Protein AF-A0A7C8YS84-F1 (afdb_monomer_lite)

Organism: Opuntia streptacantha (NCBI:txid393608)

Radius of gyration: 22.46 Å; chains: 1; bounding box: 62×43×59 Å

Structure (mmCIF, N/CA/C/O backbone):
data_AF-A0A7C8YS84-F1
#
_entry.id   AF-A0A7C8YS84-F1
#
loop_
_atom_site.group_PDB
_atom_site.id
_atom_site.type_symbol
_atom_site.label_atom_id
_atom_site.label_alt_id
_atom_site.label_comp_id
_atom_site.label_asym_id
_atom_site.label_entity_id
_atom_site.label_seq_id
_atom_site.pdbx_PDB_ins_code
_atom_site.Cartn_x
_atom_site.Cartn_y
_atom_site.Cartn_z
_atom_site.occupancy
_atom_site.B_iso_or_equiv
_atom_site.auth_seq_id
_atom_site.auth_comp_id
_atom_site.auth_asym_id
_atom_site.auth_atom_id
_atom_site.pdbx_PDB_model_num
ATOM 1 N N . ALA A 1 1 ? -2.427 16.111 -8.915 1.00 45.16 1 ALA A N 1
ATOM 2 C CA . ALA A 1 1 ? -1.290 16.808 -9.568 1.00 45.16 1 ALA A CA 1
ATOM 3 C C . ALA A 1 1 ? -0.102 17.093 -8.627 1.00 45.16 1 ALA A C 1
ATOM 5 O O . ALA A 1 1 ? 0.858 17.707 -9.078 1.00 45.16 1 ALA A O 1
ATOM 6 N N . LYS A 1 2 ? -0.130 16.626 -7.365 1.00 48.16 2 LYS A N 1
ATOM 7 C CA . LYS A 1 2 ? 0.793 17.024 -6.287 1.00 48.16 2 LYS A CA 1
ATOM 8 C C . LYS A 1 2 ? 2.231 16.488 -6.434 1.00 48.16 2 LYS A C 1
ATOM 10 O O . LYS A 1 2 ? 3.161 17.180 -6.054 1.00 48.16 2 LYS A O 1
ATOM 15 N N . TYR A 1 3 ? 2.430 15.337 -7.085 1.00 57.00 3 TYR A N 1
ATOM 16 C CA . TYR A 1 3 ? 3.748 14.668 -7.129 1.00 57.00 3 TYR A CA 1
ATOM 17 C C . TYR A 1 3 ? 4.391 14.597 -8.519 1.00 57.00 3 TYR A C 1
ATOM 19 O O . TYR A 1 3 ? 5.453 14.009 -8.719 1.00 57.00 3 TYR A O 1
ATOM 27 N N . LYS A 1 4 ? 3.755 15.202 -9.524 1.00 59.78 4 LYS A N 1
ATOM 28 C CA . LYS A 1 4 ? 4.315 15.238 -10.872 1.00 59.78 4 LYS A CA 1
ATOM 29 C C . LYS A 1 4 ? 5.499 16.218 -10.891 1.00 59.78 4 LYS A C 1
ATOM 31 O O . LYS A 1 4 ? 5.303 17.396 -10.599 1.00 59.78 4 LYS A O 1
ATOM 36 N N . PRO A 1 5 ? 6.702 15.778 -11.276 1.00 62.19 5 PRO A N 1
ATOM 37 C CA . PRO A 1 5 ? 7.902 16.567 -11.225 1.00 62.19 5 PRO A CA 1
ATOM 38 C C . PRO A 1 5 ? 7.796 17.583 -12.350 1.00 62.19 5 PRO A C 1
ATOM 40 O O . PRO A 1 5 ? 7.191 17.343 -13.404 1.00 62.19 5 PRO A O 1
ATOM 43 N N . TRP A 1 6 ? 8.416 18.734 -12.142 1.00 61.41 6 TRP A N 1
ATOM 44 C CA . TRP A 1 6 ? 8.395 19.812 -13.120 1.00 61.41 6 TRP A CA 1
ATOM 45 C C . TRP A 1 6 ? 8.966 19.376 -14.484 1.00 61.41 6 TRP A C 1
ATOM 47 O O . TRP A 1 6 ? 8.633 19.977 -15.502 1.00 61.41 6 TRP A O 1
ATOM 57 N N . THR A 1 7 ? 9.769 18.311 -14.522 1.00 58.16 7 THR A N 1
ATOM 58 C CA . THR A 1 7 ? 10.393 17.734 -15.719 1.00 58.16 7 THR A CA 1
ATOM 59 C C . THR A 1 7 ? 9.433 16.912 -16.583 1.00 58.16 7 THR A C 1
ATOM 61 O O . THR A 1 7 ? 9.636 16.822 -17.795 1.00 58.16 7 THR A O 1
ATOM 64 N N . VAL A 1 8 ? 8.345 16.371 -16.021 1.00 63.88 8 VAL A N 1
ATOM 65 C CA . VAL A 1 8 ? 7.406 15.489 -16.731 1.00 63.88 8 VAL A CA 1
ATOM 66 C C . VAL A 1 8 ? 6.156 16.267 -17.148 1.00 63.88 8 VAL A C 1
ATOM 68 O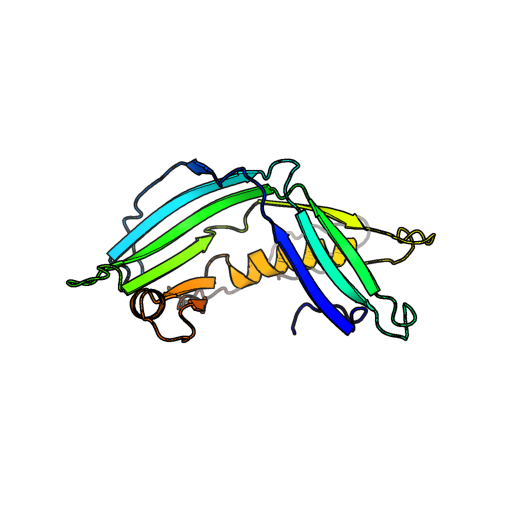 O . VAL A 1 8 ? 5.504 16.949 -16.359 1.00 63.88 8 VAL A O 1
ATOM 71 N N . LYS A 1 9 ? 5.795 16.176 -18.429 1.00 66.44 9 LYS A N 1
ATOM 72 C CA . LYS A 1 9 ? 4.584 16.761 -19.020 1.00 66.44 9 LYS A CA 1
ATOM 73 C C . LYS A 1 9 ? 3.387 15.821 -18.939 1.00 66.44 9 LYS A C 1
ATOM 75 O O . LYS A 1 9 ? 2.277 16.316 -18.772 1.00 66.44 9 LYS A O 1
ATOM 80 N N . GLN A 1 10 ? 3.573 14.510 -19.043 1.00 70.44 10 GLN A N 1
ATOM 81 C CA . GLN A 1 10 ? 2.484 13.529 -19.000 1.00 70.44 10 GLN A CA 1
ATOM 82 C C . GLN A 1 10 ? 3.034 12.150 -18.642 1.00 70.44 10 GLN A C 1
ATOM 84 O O . GLN A 1 10 ? 4.148 11.828 -19.042 1.00 70.44 10 GLN A O 1
ATOM 89 N N . THR A 1 11 ? 2.248 11.355 -17.927 1.00 66.12 11 THR A N 1
ATOM 90 C CA . THR A 1 11 ? 2.516 9.941 -17.662 1.00 66.12 11 THR A CA 1
ATOM 91 C C . THR A 1 11 ? 1.364 9.105 -18.201 1.00 66.12 11 THR A C 1
ATOM 93 O O . THR A 1 11 ? 0.209 9.520 -18.104 1.00 66.12 11 THR A O 1
ATOM 96 N N . VAL A 1 12 ? 1.668 7.958 -18.803 1.00 76.62 12 VAL A N 1
ATOM 97 C CA . VAL A 1 12 ? 0.673 6.999 -19.299 1.00 76.62 12 VAL A CA 1
ATOM 98 C C . VAL A 1 12 ? 1.110 5.600 -18.890 1.00 76.62 12 VAL A C 1
ATOM 100 O O . VAL A 1 12 ? 2.252 5.216 -19.146 1.00 76.62 12 VAL A O 1
ATOM 103 N N . VAL A 1 13 ? 0.208 4.847 -18.264 1.00 77.50 13 VAL A N 1
ATOM 104 C CA . VAL A 1 13 ? 0.392 3.413 -18.012 1.00 77.50 13 VAL A CA 1
ATOM 105 C C . VAL A 1 13 ? -0.046 2.679 -19.272 1.00 77.50 13 VAL A C 1
ATOM 107 O O . VAL A 1 13 ? -1.188 2.838 -19.693 1.00 77.50 13 VAL A O 1
ATOM 110 N N . GLN A 1 14 ? 0.854 1.933 -19.913 1.00 80.50 14 GLN A N 1
ATOM 111 C CA . GLN A 1 14 ? 0.504 1.155 -21.108 1.00 80.50 14 GLN A CA 1
ATOM 112 C C . GLN A 1 14 ? 0.160 -0.288 -20.747 1.00 80.50 14 GLN A C 1
ATOM 114 O O . GLN A 1 14 ? -0.761 -0.867 -21.313 1.00 80.50 14 GLN A O 1
ATOM 119 N N . HIS A 1 15 ? 0.925 -0.871 -19.828 1.00 83.69 15 HIS A N 1
ATOM 120 C CA . HIS A 1 15 ? 0.799 -2.268 -19.450 1.00 83.69 15 HIS A CA 1
ATOM 121 C C . HIS A 1 15 ? 1.048 -2.405 -17.957 1.00 83.69 15 HIS A C 1
ATOM 123 O O . HIS A 1 15 ? 2.004 -1.825 -17.443 1.00 83.69 15 HIS A O 1
ATOM 129 N N . LEU A 1 16 ? 0.213 -3.178 -17.276 1.00 86.50 16 LEU A N 1
ATOM 130 C CA . LEU A 1 16 ? 0.387 -3.512 -15.872 1.00 86.50 16 LEU A CA 1
ATOM 131 C C . LEU A 1 16 ? 0.090 -4.996 -15.702 1.00 86.50 16 LEU A C 1
ATOM 133 O O . LEU A 1 16 ? -1.052 -5.424 -15.837 1.00 86.50 16 LEU A O 1
ATOM 137 N N . TYR A 1 17 ? 1.129 -5.766 -15.412 1.00 88.75 17 TYR A N 1
ATOM 138 C CA . TYR A 1 17 ? 1.031 -7.178 -15.092 1.00 88.75 17 TYR A CA 1
ATOM 139 C C . TYR A 1 17 ? 1.861 -7.449 -13.842 1.00 88.75 17 TYR A C 1
ATOM 141 O O . TYR A 1 17 ? 3.069 -7.222 -13.836 1.00 88.75 17 TYR A O 1
ATOM 149 N N . LEU A 1 18 ? 1.200 -7.900 -12.776 1.00 87.62 18 LEU A N 1
ATOM 150 C CA . LEU A 1 18 ? 1.803 -8.048 -11.448 1.00 87.62 18 LEU A CA 1
ATOM 151 C C . LEU A 1 18 ? 2.532 -9.388 -11.242 1.00 87.62 18 LEU A C 1
ATOM 153 O O . LEU A 1 18 ? 3.081 -9.621 -10.170 1.00 87.62 18 LEU A O 1
ATOM 157 N N . GLY A 1 19 ? 2.580 -10.239 -12.268 1.00 87.19 19 GLY A N 1
ATOM 158 C CA . GLY A 1 19 ? 3.162 -11.576 -12.184 1.00 87.19 19 GLY A CA 1
ATOM 159 C C . GLY A 1 19 ? 2.151 -12.648 -11.773 1.00 87.19 19 GLY A C 1
ATOM 160 O O . GLY A 1 19 ? 0.975 -12.368 -11.535 1.00 87.19 19 GLY A O 1
ATOM 161 N N . ARG A 1 20 ? 2.619 -13.900 -11.722 1.00 88.88 20 ARG A N 1
ATOM 162 C CA . ARG A 1 20 ? 1.808 -15.074 -11.328 1.00 88.88 20 ARG A CA 1
ATOM 163 C C . ARG A 1 20 ? 1.797 -15.354 -9.833 1.00 88.88 20 ARG A C 1
ATOM 165 O O . ARG A 1 20 ? 0.910 -16.064 -9.367 1.00 88.88 20 ARG A O 1
ATOM 172 N N . SER A 1 21 ? 2.789 -14.859 -9.102 1.00 89.25 21 SER A N 1
ATOM 173 C CA . SER A 1 21 ? 2.872 -15.071 -7.659 1.00 89.25 21 SER A CA 1
ATOM 174 C C . SER A 1 21 ? 1.785 -14.251 -6.966 1.00 89.25 21 SER A C 1
ATOM 176 O O . SER A 1 21 ? 1.758 -13.039 -7.157 1.00 89.25 21 SER A O 1
ATOM 178 N N . PRO A 1 22 ? 0.875 -14.859 -6.190 1.00 91.12 22 PRO A N 1
ATOM 179 C CA . PRO A 1 22 ? -0.078 -14.102 -5.392 1.00 91.12 22 PRO A CA 1
ATOM 180 C C . PRO A 1 22 ? 0.603 -13.512 -4.142 1.00 91.12 22 PRO A C 1
ATOM 182 O O . PRO A 1 22 ? 1.627 -14.037 -3.697 1.00 91.12 22 PRO A O 1
ATOM 185 N N . PRO A 1 23 ? 0.032 -12.457 -3.535 1.00 92.38 23 PRO A N 1
ATOM 186 C CA . PRO A 1 23 ? 0.443 -12.012 -2.208 1.00 92.38 23 PRO A CA 1
ATOM 187 C C . PRO A 1 23 ? 0.174 -13.094 -1.149 1.00 92.38 23 PRO A C 1
ATOM 189 O O . PRO A 1 23 ? -0.861 -13.764 -1.182 1.00 92.38 23 PRO A O 1
ATOM 192 N N . LEU A 1 24 ? 1.089 -13.237 -0.189 1.00 94.75 24 LEU A N 1
ATOM 193 C CA . LEU A 1 24 ? 0.941 -14.092 0.985 1.00 94.75 24 LEU A CA 1
ATOM 194 C C . LEU A 1 24 ? 0.383 -13.273 2.153 1.00 94.75 24 LEU A C 1
ATOM 196 O O . LEU A 1 24 ? 0.911 -12.207 2.473 1.00 94.75 24 LEU A O 1
ATOM 200 N N . PHE A 1 25 ? -0.644 -13.809 2.813 1.00 94.62 25 PHE A N 1
ATOM 201 C CA . PHE A 1 25 ? -1.180 -13.251 4.051 1.00 94.62 25 PHE A CA 1
ATOM 202 C C . PHE A 1 25 ? -0.783 -14.116 5.246 1.00 94.62 25 PHE A C 1
ATOM 204 O O . PHE A 1 25 ? -0.967 -15.334 5.228 1.00 94.62 25 PHE A O 1
ATOM 211 N N . THR A 1 26 ? -0.255 -13.487 6.288 1.00 93.69 26 THR A N 1
ATOM 212 C CA . THR A 1 26 ? 0.211 -14.136 7.520 1.00 93.69 26 THR A CA 1
ATOM 213 C C . THR A 1 26 ? -0.374 -13.439 8.749 1.00 93.69 26 THR A C 1
ATOM 215 O O . THR A 1 26 ? -1.059 -12.427 8.629 1.00 93.69 26 THR A O 1
ATOM 218 N N . GLU A 1 27 ? -0.149 -14.004 9.940 1.00 92.50 27 GLU A N 1
ATOM 219 C CA . GLU A 1 27 ? -0.413 -13.338 11.233 1.00 92.50 27 GLU A CA 1
ATOM 220 C C . GLU A 1 27 ? -1.828 -12.749 11.395 1.00 92.50 27 GLU A C 1
ATOM 222 O O . GLU A 1 27 ? -2.026 -11.704 12.010 1.00 92.50 27 GLU A O 1
ATOM 227 N N . ILE A 1 28 ? -2.831 -13.440 10.847 1.00 94.56 28 ILE A N 1
ATOM 228 C CA . ILE A 1 28 ? -4.220 -12.978 10.843 1.00 94.56 28 ILE A CA 1
ATOM 229 C C . ILE A 1 28 ? -4.754 -12.886 12.273 1.00 94.56 28 ILE A C 1
ATOM 231 O O . ILE A 1 28 ? -4.877 -13.902 12.963 1.00 94.56 28 ILE A O 1
ATOM 235 N N . ARG A 1 29 ? -5.134 -11.680 12.704 1.00 93.81 29 ARG A N 1
ATOM 236 C CA . ARG A 1 29 ? -5.735 -11.441 14.022 1.00 93.81 29 ARG A CA 1
ATOM 237 C C . ARG A 1 29 ? -6.924 -10.493 13.957 1.00 93.81 29 ARG A C 1
ATOM 239 O O . ARG A 1 29 ? -6.973 -9.585 13.137 1.00 93.81 29 ARG A O 1
ATOM 246 N N . VAL A 1 30 ? -7.876 -10.694 14.863 1.00 93.31 30 VAL A N 1
ATOM 247 C CA . VAL A 1 30 ? -9.021 -9.794 15.051 1.00 93.31 30 VAL A CA 1
ATOM 248 C C . VAL A 1 30 ? -8.636 -8.709 16.052 1.00 93.31 30 VAL A C 1
ATOM 250 O O . VAL A 1 30 ? -8.213 -9.024 17.168 1.00 93.31 30 VAL A O 1
ATOM 253 N N . LEU A 1 31 ? -8.805 -7.442 15.681 1.00 89.69 31 LEU A N 1
ATOM 254 C CA . LEU A 1 31 ? -8.649 -6.316 16.597 1.00 89.69 31 LEU A CA 1
ATOM 255 C C . LEU A 1 31 ? -9.960 -6.115 17.368 1.00 89.69 31 LEU A C 1
ATOM 257 O O . LEU A 1 31 ? -11.033 -6.023 16.777 1.00 89.69 31 LEU A O 1
ATOM 261 N N . ARG A 1 32 ? -9.876 -6.098 18.705 1.00 74.81 32 ARG A N 1
ATOM 262 C CA . ARG A 1 32 ? -11.049 -5.982 19.593 1.00 74.81 32 ARG A CA 1
ATOM 263 C C . ARG A 1 32 ? -11.591 -4.558 19.693 1.00 74.81 32 ARG A C 1
ATOM 265 O O . ARG A 1 32 ? -12.754 -4.379 20.029 1.00 74.81 32 ARG A O 1
ATOM 272 N N . GLU A 1 33 ? -10.747 -3.571 19.421 1.00 66.69 33 GLU A N 1
ATOM 273 C CA . GLU A 1 33 ? -11.097 -2.158 19.479 1.00 66.69 33 GLU A CA 1
ATOM 274 C C . GLU A 1 33 ? -11.324 -1.644 18.057 1.00 66.69 33 GLU A C 1
ATOM 276 O O . GLU A 1 33 ? -10.384 -1.341 17.323 1.00 66.69 33 GLU A O 1
ATOM 281 N N . SER A 1 34 ? -12.589 -1.561 17.652 1.00 64.25 34 SER A N 1
ATOM 282 C CA . SER A 1 34 ? -12.992 -0.773 16.493 1.00 64.25 34 SER A CA 1
ATOM 283 C C . SER A 1 34 ? -13.342 0.627 16.991 1.00 64.25 34 SER A C 1
ATOM 285 O O . SER A 1 34 ? -14.401 0.846 17.571 1.00 64.25 34 SER A O 1
ATOM 287 N N . ALA A 1 35 ? -12.460 1.601 16.770 1.00 57.75 35 ALA A N 1
ATOM 288 C CA . ALA A 1 35 ? -12.754 3.008 17.072 1.00 57.75 35 ALA A CA 1
ATOM 289 C C . ALA A 1 35 ? -13.834 3.618 16.144 1.00 57.75 35 ALA A C 1
ATOM 291 O O . ALA A 1 35 ? -13.985 4.831 16.100 1.00 57.75 35 ALA A O 1
ATOM 292 N N . ASP A 1 36 ? -14.521 2.800 15.344 1.00 70.06 36 ASP A N 1
ATOM 293 C CA . ASP A 1 36 ? -15.328 3.212 14.198 1.00 70.06 36 ASP A CA 1
ATOM 294 C C . ASP A 1 36 ? -16.555 2.292 14.028 1.00 70.06 36 ASP A C 1
ATOM 296 O O . ASP A 1 36 ? -16.685 1.295 14.740 1.00 70.06 36 ASP A O 1
ATOM 300 N N . ASP A 1 37 ? -17.437 2.587 13.069 1.00 85.44 37 ASP A N 1
ATOM 301 C CA . ASP A 1 37 ? -18.681 1.842 12.796 1.00 85.44 37 ASP A CA 1
ATOM 302 C C . ASP A 1 37 ? -18.485 0.497 12.057 1.00 85.44 37 ASP A C 1
ATOM 304 O O . ASP A 1 37 ? -19.440 -0.080 11.526 1.00 85.44 37 ASP A O 1
ATOM 308 N N . ASP A 1 38 ? -17.250 -0.007 12.007 1.00 89.19 38 ASP A N 1
ATOM 309 C CA . ASP A 1 38 ? -16.924 -1.323 11.460 1.00 89.19 38 ASP A CA 1
ATOM 310 C C . ASP A 1 38 ? -17.276 -2.425 12.470 1.00 89.19 38 ASP A C 1
ATOM 312 O O . ASP A 1 38 ? -16.963 -2.344 13.654 1.00 89.19 38 ASP A O 1
ATOM 316 N N . HIS A 1 39 ? -17.920 -3.491 11.996 1.00 91.44 39 HIS A N 1
ATOM 317 C CA . HIS A 1 39 ? -18.338 -4.610 12.845 1.00 91.44 39 HIS A CA 1
ATOM 318 C C . HIS A 1 39 ? -17.207 -5.618 13.095 1.00 91.44 39 HIS A C 1
ATOM 320 O O . HIS A 1 39 ? -17.242 -6.361 14.074 1.00 91.44 39 HIS A O 1
ATOM 326 N N . LEU A 1 40 ? -16.240 -5.693 12.178 1.00 91.38 40 LEU A N 1
ATOM 327 C CA . LEU A 1 40 ? -15.075 -6.566 12.267 1.00 91.38 40 LEU A CA 1
ATOM 328 C C . LEU A 1 40 ? -13.852 -5.812 11.756 1.00 91.38 40 LEU A C 1
ATOM 330 O O . LEU A 1 40 ? -13.884 -5.260 10.659 1.00 91.38 40 LEU A O 1
ATOM 334 N N . VAL A 1 41 ? -12.768 -5.844 12.525 1.00 93.06 41 VAL A N 1
ATOM 335 C CA . VAL A 1 41 ? -11.469 -5.313 12.111 1.00 93.06 41 VAL A CA 1
ATOM 336 C C . VAL A 1 41 ? -10.437 -6.428 12.205 1.00 93.06 41 VAL A C 1
ATOM 338 O O . VAL A 1 41 ? -10.277 -7.058 13.252 1.00 93.06 41 VAL A O 1
ATOM 341 N N . LEU A 1 42 ? -9.751 -6.689 11.098 1.00 93.81 42 LEU A N 1
ATOM 342 C CA . LEU A 1 42 ? -8.685 -7.676 10.987 1.00 93.81 42 LEU A CA 1
ATOM 343 C C . LEU A 1 42 ? -7.356 -6.967 10.771 1.00 93.81 42 LEU A C 1
ATOM 345 O O . LEU A 1 42 ? -7.287 -6.014 10.005 1.00 93.81 42 LEU A O 1
ATOM 349 N N . GLU A 1 43 ? -6.300 -7.464 11.394 1.00 94.69 43 GLU A N 1
ATOM 350 C CA . GLU A 1 43 ? -4.927 -7.134 11.034 1.00 94.69 43 GLU A CA 1
ATOM 351 C C . GLU A 1 43 ? -4.267 -8.376 10.430 1.00 94.69 43 GLU A C 1
ATOM 353 O O . GLU A 1 43 ? -4.445 -9.490 10.928 1.00 94.69 43 GLU A O 1
ATOM 358 N N . LEU A 1 44 ? -3.552 -8.179 9.327 1.00 95.69 44 LEU A N 1
ATOM 359 C CA . LEU A 1 44 ? -2.941 -9.209 8.497 1.00 95.69 44 LEU A CA 1
ATOM 360 C C . LEU A 1 44 ? -1.503 -8.785 8.184 1.00 95.69 44 LEU A C 1
ATOM 362 O O . LEU A 1 44 ? -1.271 -7.641 7.797 1.00 95.69 44 LEU A O 1
ATOM 366 N N . GLY A 1 45 ? -0.542 -9.696 8.266 1.00 95.44 45 GLY A N 1
ATOM 367 C CA . GLY A 1 45 ? 0.743 -9.521 7.594 1.00 95.44 45 GLY A CA 1
ATOM 368 C C . GLY A 1 45 ? 0.562 -9.711 6.089 1.00 95.44 45 GLY A C 1
ATOM 369 O O . GLY A 1 45 ? -0.067 -10.678 5.667 1.00 95.44 45 GLY A O 1
ATOM 370 N N . LEU A 1 46 ? 1.086 -8.798 5.276 1.00 94.88 46 LEU A N 1
ATOM 371 C CA . LEU A 1 46 ? 1.156 -8.905 3.821 1.00 94.88 46 LEU A CA 1
ATOM 372 C C . LEU A 1 46 ? 2.620 -9.051 3.419 1.00 94.88 46 LEU A C 1
ATOM 374 O O . LEU A 1 46 ? 3.432 -8.185 3.734 1.00 94.88 46 LEU A O 1
ATOM 378 N N . ASN A 1 47 ? 2.933 -10.102 2.668 1.00 94.25 47 ASN A N 1
ATOM 379 C CA . ASN A 1 47 ? 4.194 -10.228 1.951 1.00 94.25 47 ASN A CA 1
ATOM 380 C C . ASN A 1 47 ? 3.896 -10.539 0.485 1.00 94.25 47 ASN A C 1
ATOM 382 O O . ASN A 1 47 ? 3.320 -11.575 0.153 1.00 94.25 47 ASN A O 1
ATOM 386 N N . PHE A 1 48 ? 4.279 -9.627 -0.397 1.00 92.56 48 PHE A N 1
ATOM 387 C CA . PHE A 1 48 ? 4.110 -9.776 -1.825 1.00 92.56 48 PHE A CA 1
ATOM 388 C C . PHE A 1 48 ? 5.437 -9.593 -2.547 1.00 92.56 48 PHE A C 1
ATOM 390 O O . PHE A 1 48 ? 5.843 -8.475 -2.860 1.00 92.56 48 PHE A O 1
ATOM 397 N N . LEU A 1 49 ? 6.079 -10.716 -2.856 1.00 90.44 49 LEU A N 1
ATOM 398 C CA . LEU A 1 49 ? 7.261 -10.776 -3.703 1.00 90.44 49 LEU A CA 1
ATOM 399 C C . LEU A 1 49 ? 6.863 -11.244 -5.107 1.00 90.44 49 LEU A C 1
ATOM 401 O O . LEU A 1 49 ? 6.482 -12.400 -5.312 1.00 90.44 49 LEU A O 1
ATOM 405 N N . THR A 1 50 ? 6.938 -10.346 -6.088 1.00 87.44 50 THR A N 1
ATOM 406 C CA . THR A 1 50 ? 6.604 -10.700 -7.470 1.00 87.44 50 THR A CA 1
ATOM 407 C C . THR A 1 50 ? 7.699 -11.558 -8.092 1.00 87.44 50 THR A C 1
ATOM 409 O O . THR A 1 50 ? 8.881 -11.254 -7.931 1.00 87.44 50 THR A O 1
ATOM 412 N N . ALA A 1 51 ? 7.311 -12.586 -8.848 1.00 80.81 51 ALA A N 1
ATOM 413 C CA . ALA A 1 51 ? 8.248 -13.364 -9.652 1.00 80.81 51 ALA A CA 1
ATOM 414 C C . ALA A 1 51 ? 8.801 -12.550 -10.838 1.00 80.81 51 ALA A C 1
ATOM 416 O O . ALA A 1 51 ? 8.305 -11.470 -11.173 1.00 80.81 51 ALA A O 1
ATOM 417 N N . ASP A 1 52 ? 9.807 -13.109 -11.513 1.00 83.75 52 ASP A N 1
ATOM 418 C CA . ASP A 1 52 ? 10.504 -12.486 -12.650 1.00 83.75 52 ASP A CA 1
ATOM 419 C C . ASP A 1 52 ? 9.596 -12.155 -13.849 1.00 83.75 52 ASP A C 1
ATOM 421 O O . ASP A 1 52 ? 10.015 -11.462 -14.776 1.00 83.75 52 ASP A O 1
ATOM 425 N N . ASP A 1 53 ? 8.356 -12.650 -13.857 1.00 84.50 53 ASP A N 1
ATOM 426 C CA . ASP A 1 53 ? 7.383 -12.402 -14.915 1.00 84.50 53 ASP A CA 1
ATOM 427 C C . ASP A 1 53 ? 6.603 -11.089 -14.749 1.00 84.50 53 ASP A C 1
ATOM 429 O O . ASP A 1 53 ? 5.924 -10.671 -15.687 1.00 84.50 53 ASP A O 1
ATOM 433 N N . MET A 1 54 ? 6.705 -10.417 -13.600 1.00 86.62 54 MET A N 1
ATOM 434 C CA . MET A 1 54 ? 6.099 -9.103 -13.380 1.00 86.62 54 MET A CA 1
ATOM 435 C C . MET A 1 54 ? 6.610 -8.084 -14.400 1.00 86.62 54 MET A C 1
ATOM 437 O O . MET A 1 54 ? 7.811 -7.939 -14.631 1.00 86.62 54 MET A O 1
ATOM 441 N N . SER A 1 55 ? 5.679 -7.357 -15.017 1.00 87.25 55 SER A N 1
ATOM 442 C CA . SER A 1 55 ? 5.988 -6.402 -16.070 1.00 87.25 55 SER A CA 1
ATOM 443 C C . SER A 1 55 ? 4.998 -5.249 -16.078 1.00 87.25 55 SER A C 1
ATOM 445 O O . SER A 1 55 ? 3.844 -5.391 -16.498 1.00 87.25 55 SER A O 1
ATOM 447 N N . ALA A 1 56 ? 5.463 -4.066 -15.687 1.00 85.88 56 ALA A N 1
ATOM 448 C CA . ALA A 1 56 ? 4.668 -2.852 -15.791 1.00 85.88 56 ALA A CA 1
ATOM 449 C C . ALA A 1 56 ? 5.391 -1.797 -16.638 1.00 85.88 56 ALA A C 1
ATOM 451 O O . ALA A 1 56 ? 6.535 -1.441 -16.373 1.00 85.88 56 ALA A O 1
ATOM 452 N N . ILE A 1 57 ? 4.740 -1.320 -17.700 1.00 83.12 57 ILE A N 1
ATOM 453 C CA . ILE A 1 57 ? 5.323 -0.409 -18.689 1.00 83.12 57 ILE A CA 1
ATOM 454 C C . ILE A 1 57 ? 4.640 0.950 -18.599 1.00 83.12 57 ILE A C 1
ATOM 456 O O . ILE A 1 57 ? 3.428 1.078 -18.802 1.00 83.12 57 ILE A O 1
ATOM 460 N N . PHE A 1 58 ? 5.454 1.978 -18.379 1.00 79.44 58 PHE A N 1
ATOM 461 C CA . PHE A 1 58 ? 5.018 3.359 -18.237 1.00 79.44 58 PHE A CA 1
ATOM 462 C C . PHE A 1 58 ? 5.744 4.247 -19.235 1.00 79.44 58 PHE A C 1
ATOM 464 O O . PHE A 1 58 ? 6.937 4.090 -19.491 1.00 79.44 58 PHE A O 1
ATOM 471 N N . TYR A 1 59 ? 5.023 5.227 -19.762 1.00 76.31 59 TYR A N 1
ATOM 472 C CA . TYR A 1 59 ? 5.576 6.267 -20.612 1.00 76.31 59 TYR A CA 1
ATOM 473 C C . TYR A 1 59 ? 5.538 7.595 -19.878 1.00 76.31 59 TYR A C 1
ATOM 475 O O . TYR A 1 59 ? 4.468 8.054 -19.481 1.00 76.31 59 TYR A O 1
ATOM 483 N N . ALA A 1 60 ? 6.693 8.240 -19.751 1.00 72.69 60 ALA A N 1
ATOM 484 C CA . ALA A 1 60 ? 6.802 9.601 -19.252 1.00 72.69 60 ALA A CA 1
ATOM 485 C C . ALA A 1 60 ? 7.218 10.535 -20.393 1.00 72.69 60 ALA A C 1
ATOM 487 O O . ALA A 1 60 ? 8.300 10.415 -20.963 1.00 72.69 60 ALA A O 1
ATOM 488 N N . LYS A 1 61 ? 6.353 11.492 -20.730 1.00 71.88 61 LYS A N 1
ATOM 489 C CA . LYS A 1 61 ? 6.669 12.564 -21.676 1.00 71.88 61 LYS A CA 1
ATOM 490 C C . LYS A 1 61 ? 7.413 13.670 -20.953 1.00 71.88 61 LYS A C 1
ATOM 492 O O . LYS A 1 61 ? 6.838 14.279 -20.050 1.00 71.88 61 LYS A O 1
ATOM 497 N N . LEU A 1 62 ? 8.627 13.998 -21.375 1.00 69.25 62 LEU A N 1
ATOM 498 C CA . LEU A 1 62 ? 9.400 15.084 -20.771 1.00 69.25 62 LEU A CA 1
ATOM 499 C C . LEU A 1 62 ? 8.981 16.460 -21.302 1.00 69.25 62 LEU A C 1
ATOM 501 O O . LEU A 1 62 ? 8.449 16.606 -22.409 1.00 69.25 62 LEU A O 1
ATOM 505 N N . ARG A 1 63 ? 9.185 17.507 -20.497 1.00 66.19 63 ARG A N 1
ATOM 506 C CA . ARG A 1 63 ? 8.973 18.892 -20.938 1.00 66.19 63 ARG A CA 1
ATOM 507 C C . ARG A 1 63 ? 10.037 19.289 -21.965 1.00 66.19 63 ARG A C 1
ATOM 509 O O . ARG A 1 63 ? 11.215 18.965 -21.831 1.00 66.19 63 ARG A O 1
ATOM 516 N N . ARG A 1 64 ? 9.621 20.075 -22.966 1.00 64.12 64 ARG A N 1
ATOM 517 C CA . ARG A 1 64 ? 10.479 20.533 -24.079 1.00 64.12 64 ARG A CA 1
ATOM 518 C C . ARG A 1 64 ? 11.747 21.267 -23.630 1.00 64.12 64 ARG A C 1
ATOM 520 O O . ARG A 1 64 ? 12.743 21.178 -24.328 1.00 64.12 64 ARG A O 1
ATOM 527 N N . ARG A 1 65 ? 11.717 21.953 -22.479 1.00 63.62 65 ARG A N 1
ATOM 528 C CA . ARG A 1 65 ? 12.843 22.750 -21.962 1.00 63.62 65 ARG A CA 1
ATOM 529 C C . ARG A 1 65 ? 14.015 21.914 -21.424 1.00 63.62 65 ARG A C 1
ATOM 531 O O . ARG A 1 65 ? 15.081 22.480 -21.248 1.00 63.62 65 ARG A O 1
ATOM 538 N N . LEU A 1 66 ? 13.811 20.623 -21.137 1.00 58.66 66 LEU A N 1
ATOM 539 C CA . LEU A 1 66 ? 14.829 19.763 -20.511 1.00 58.66 66 LEU A CA 1
ATOM 540 C C . LEU A 1 66 ? 15.124 18.472 -21.293 1.00 58.66 66 LEU A C 1
ATOM 542 O O . LEU A 1 66 ? 16.183 17.894 -21.121 1.00 58.66 66 LEU A O 1
ATOM 546 N N . GLY A 1 67 ? 14.209 18.011 -22.152 1.00 57.31 67 GLY A N 1
ATOM 547 C CA . GLY A 1 67 ? 14.386 16.737 -22.860 1.00 57.31 67 GLY A CA 1
ATOM 548 C C . GLY A 1 67 ? 13.716 16.691 -24.224 1.00 57.31 67 GLY A C 1
ATOM 549 O O . GLY A 1 67 ? 13.161 15.661 -24.577 1.00 57.31 67 GLY A O 1
ATOM 550 N N . PHE A 1 68 ? 13.646 17.818 -24.944 1.00 60.78 68 PHE A N 1
ATOM 551 C CA . PHE A 1 68 ? 13.128 17.923 -26.324 1.00 60.78 68 PHE A CA 1
ATOM 552 C C . PHE A 1 68 ? 11.709 17.362 -26.583 1.00 60.78 68 PHE A C 1
ATOM 554 O O . PHE A 1 68 ? 11.253 17.305 -27.721 1.00 60.78 68 PHE A O 1
ATOM 561 N N . GLY A 1 69 ? 10.949 17.008 -25.541 1.00 61.72 69 GLY A N 1
ATOM 562 C CA . GLY A 1 69 ? 9.663 16.318 -25.687 1.00 61.72 69 GLY A CA 1
ATOM 563 C C . GLY A 1 69 ? 9.772 14.802 -25.888 1.00 61.72 69 GLY A C 1
ATOM 564 O O . GLY A 1 69 ? 8.777 14.199 -26.297 1.00 61.72 69 GLY A O 1
ATOM 565 N N . ILE A 1 70 ? 10.937 14.210 -25.598 1.00 69.38 70 ILE A N 1
ATOM 566 C CA . ILE A 1 70 ? 11.207 12.771 -25.656 1.00 69.38 70 ILE A CA 1
ATOM 567 C C . ILE A 1 70 ? 10.226 12.012 -24.752 1.00 69.38 70 ILE A C 1
ATOM 569 O O . ILE A 1 70 ? 9.848 12.465 -23.664 1.00 69.38 70 ILE A O 1
ATOM 573 N N . MET A 1 71 ? 9.802 10.851 -25.246 1.00 67.19 71 MET A N 1
ATOM 574 C CA . MET A 1 71 ? 9.005 9.873 -24.516 1.00 67.19 71 MET A CA 1
ATOM 575 C C . MET A 1 71 ? 9.953 8.845 -23.897 1.00 67.19 71 MET A C 1
ATOM 577 O O . MET A 1 71 ? 10.556 8.058 -24.622 1.00 67.19 71 MET A O 1
ATOM 581 N N . ALA A 1 72 ? 10.080 8.844 -22.573 1.00 72.94 72 ALA A N 1
ATOM 582 C CA . ALA A 1 72 ? 10.837 7.829 -21.852 1.00 72.94 72 ALA A CA 1
ATOM 583 C C . ALA A 1 72 ? 9.933 6.623 -21.572 1.00 72.94 72 ALA A C 1
ATOM 585 O O . ALA A 1 72 ? 8.895 6.771 -20.920 1.00 72.94 72 ALA A O 1
ATOM 586 N N . LYS A 1 73 ? 10.318 5.445 -22.074 1.00 75.38 73 LYS A N 1
ATOM 587 C CA . LYS A 1 73 ? 9.657 4.169 -21.778 1.00 75.38 73 LYS A CA 1
ATOM 588 C C . LYS A 1 73 ? 10.375 3.498 -20.608 1.00 75.38 73 LYS A C 1
ATOM 590 O O . LYS A 1 73 ? 11.563 3.199 -20.690 1.00 75.38 73 LYS A O 1
ATOM 595 N N . MET A 1 74 ? 9.641 3.258 -19.533 1.00 75.56 74 MET A N 1
ATOM 596 C CA . MET A 1 74 ? 10.138 2.637 -18.309 1.00 75.56 74 MET A CA 1
ATOM 597 C C . MET A 1 74 ? 9.447 1.298 -18.103 1.00 75.56 74 MET A C 1
ATOM 599 O O . MET A 1 74 ? 8.247 1.172 -18.351 1.00 75.56 74 MET A O 1
ATOM 603 N N . HIS A 1 75 ? 10.207 0.319 -17.635 1.00 81.88 75 HIS A N 1
ATOM 604 C CA . HIS A 1 75 ? 9.746 -1.017 -17.298 1.00 81.88 75 HIS A CA 1
ATOM 605 C C . HIS A 1 75 ? 10.039 -1.293 -15.837 1.00 81.88 75 HIS A C 1
ATOM 607 O O . HIS A 1 75 ? 11.190 -1.309 -15.419 1.00 81.88 75 HIS A O 1
ATOM 613 N N . LEU A 1 76 ? 8.990 -1.463 -15.049 1.00 82.31 76 LEU A N 1
ATOM 614 C CA . LEU A 1 76 ? 9.105 -1.879 -13.665 1.00 82.31 76 LEU A CA 1
ATOM 615 C C . LEU A 1 76 ? 9.026 -3.398 -13.597 1.00 82.31 76 LEU A C 1
ATOM 617 O O . LEU A 1 76 ? 8.184 -4.017 -14.251 1.00 82.31 76 LEU A O 1
ATOM 621 N N . THR A 1 77 ? 9.924 -3.954 -12.795 1.00 86.62 77 THR A N 1
ATOM 622 C CA . THR A 1 77 ? 10.097 -5.385 -12.534 1.00 86.62 77 THR A CA 1
ATOM 623 C C . THR A 1 77 ? 10.438 -5.586 -11.061 1.00 86.62 77 THR A C 1
ATOM 625 O O . THR A 1 77 ? 10.865 -4.635 -10.404 1.00 86.62 77 THR A O 1
ATOM 628 N N . GLY A 1 78 ? 10.280 -6.807 -10.546 1.00 85.12 78 GLY A N 1
ATOM 629 C CA . GLY A 1 78 ? 10.748 -7.173 -9.204 1.00 85.12 78 GLY A CA 1
ATOM 630 C C . GLY A 1 78 ? 10.162 -6.289 -8.103 1.00 85.12 78 GLY A C 1
ATOM 631 O O . GLY A 1 78 ? 10.911 -5.647 -7.371 1.00 85.12 78 GLY A O 1
ATOM 632 N N . MET A 1 79 ? 8.831 -6.199 -8.042 1.00 87.44 79 MET A N 1
ATOM 633 C CA . MET A 1 79 ? 8.144 -5.513 -6.954 1.00 87.44 79 MET A CA 1
ATOM 634 C C . MET A 1 79 ? 8.132 -6.397 -5.707 1.00 87.44 79 MET A C 1
ATOM 636 O O . MET A 1 79 ? 7.808 -7.583 -5.766 1.00 87.44 79 MET A O 1
ATOM 640 N N . HIS A 1 80 ? 8.463 -5.790 -4.578 1.00 89.62 80 HIS A N 1
ATOM 641 C CA . HIS A 1 80 ? 8.376 -6.391 -3.264 1.00 89.62 80 HIS A CA 1
ATOM 642 C C . HIS A 1 80 ? 7.620 -5.435 -2.346 1.00 89.62 80 HIS A C 1
ATOM 644 O O . HIS A 1 80 ? 7.993 -4.267 -2.231 1.00 89.62 80 HIS A O 1
ATOM 650 N N . VAL A 1 81 ? 6.544 -5.924 -1.737 1.00 89.75 81 VAL A N 1
ATOM 651 C CA . VAL A 1 81 ? 5.748 -5.184 -0.757 1.00 89.75 81 VAL A CA 1
ATOM 652 C C . VAL A 1 81 ? 5.623 -6.023 0.500 1.00 89.75 81 VAL A C 1
ATOM 654 O O . VAL A 1 81 ? 5.111 -7.138 0.438 1.00 89.75 81 VAL A O 1
ATOM 657 N N . GLU A 1 82 ? 6.040 -5.485 1.635 1.00 92.44 82 GLU A N 1
ATOM 658 C CA . GLU A 1 82 ? 5.898 -6.136 2.933 1.00 92.44 82 GLU A CA 1
ATOM 659 C C . GLU A 1 82 ? 5.343 -5.142 3.952 1.00 92.44 82 GLU A C 1
ATOM 661 O O . GLU A 1 82 ? 5.801 -4.006 4.043 1.00 92.44 82 GLU A O 1
ATOM 666 N N . GLY A 1 83 ? 4.332 -5.537 4.717 1.00 92.06 83 GLY 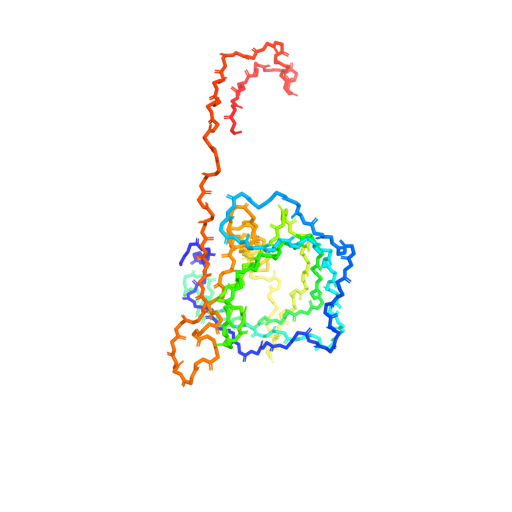A N 1
ATOM 667 C CA . GLY A 1 83 ? 3.767 -4.664 5.740 1.00 92.06 83 GLY A CA 1
ATOM 668 C C . GLY A 1 83 ? 2.524 -5.232 6.401 1.00 92.06 83 GLY A C 1
ATOM 669 O O . GLY A 1 83 ? 1.980 -6.249 5.979 1.00 92.06 83 GLY A O 1
ATOM 670 N N . LYS A 1 84 ? 2.052 -4.557 7.448 1.00 93.69 84 LYS A N 1
ATOM 671 C CA . LYS A 1 84 ? 0.818 -4.926 8.151 1.00 93.69 84 LYS A CA 1
ATOM 672 C C . LYS A 1 84 ? -0.370 -4.208 7.536 1.00 93.69 84 LYS A C 1
ATOM 674 O O . LYS A 1 84 ? -0.373 -2.983 7.461 1.00 93.69 84 LYS A O 1
ATOM 679 N N . VAL A 1 85 ? -1.383 -4.962 7.139 1.00 93.00 85 VAL A N 1
ATOM 680 C CA . VAL A 1 85 ? -2.630 -4.472 6.552 1.00 93.00 85 VAL A CA 1
ATOM 681 C C . VAL A 1 85 ? -3.751 -4.598 7.572 1.00 93.00 85 VAL A C 1
ATOM 683 O O . VAL A 1 85 ? -3.932 -5.647 8.184 1.00 93.00 85 VAL A O 1
ATOM 686 N N . VAL A 1 86 ? -4.533 -3.539 7.724 1.00 92.31 86 VAL A N 1
ATOM 687 C CA . VAL A 1 86 ? -5.759 -3.507 8.514 1.00 92.31 86 VAL A CA 1
ATOM 688 C C . VAL A 1 86 ? -6.953 -3.509 7.567 1.00 92.31 86 VAL A C 1
ATOM 690 O O . VAL A 1 86 ? -7.021 -2.710 6.632 1.00 92.31 86 VAL A O 1
ATOM 693 N N . VAL A 1 87 ? -7.894 -4.416 7.817 1.00 93.06 87 VAL A N 1
ATOM 694 C CA . VAL A 1 87 ? -9.122 -4.591 7.044 1.00 93.06 87 VAL A CA 1
ATOM 695 C C . VAL A 1 87 ? -10.331 -4.401 7.953 1.00 93.06 87 VAL A C 1
ATOM 697 O O . VAL A 1 87 ? -10.588 -5.226 8.828 1.00 93.06 87 VAL A O 1
ATOM 700 N N . GLY A 1 88 ? -11.082 -3.323 7.739 1.00 92.88 88 GLY A N 1
ATOM 701 C CA . GLY A 1 88 ? -12.365 -3.058 8.392 1.00 92.88 88 GLY A CA 1
ATOM 702 C C . GLY A 1 88 ? -13.534 -3.539 7.534 1.00 92.88 88 GLY A C 1
ATOM 703 O O . GLY A 1 88 ? -13.550 -3.323 6.322 1.00 92.88 88 GLY A O 1
ATOM 704 N N . VAL A 1 89 ? -14.516 -4.193 8.149 1.00 93.38 89 VAL A N 1
ATOM 705 C CA . VAL A 1 89 ? -15.695 -4.743 7.473 1.00 93.38 89 VAL A CA 1
ATOM 706 C C . VAL A 1 89 ? -16.961 -4.264 8.172 1.00 93.38 89 VAL A C 1
ATOM 708 O O . VAL A 1 89 ? -17.145 -4.470 9.375 1.00 93.38 89 VAL A O 1
ATOM 711 N N . LYS A 1 90 ? -17.886 -3.701 7.391 1.00 93.50 90 LYS A N 1
ATOM 712 C CA . LYS A 1 90 ? -19.251 -3.394 7.827 1.00 93.50 90 LYS A CA 1
ATOM 713 C C . LYS A 1 90 ? -20.234 -4.362 7.180 1.00 93.50 90 LYS A C 1
ATOM 715 O O . LYS A 1 90 ? -20.320 -4.436 5.956 1.00 93.50 90 LYS A O 1
ATOM 720 N N . PHE A 1 91 ? -20.979 -5.101 7.997 1.00 93.38 91 PHE A N 1
ATOM 721 C CA . PHE A 1 91 ? -21.936 -6.112 7.529 1.00 93.38 91 PHE A CA 1
ATOM 722 C C . PHE A 1 91 ? -23.336 -5.549 7.261 1.00 93.38 91 PHE A C 1
ATOM 724 O O . PHE A 1 91 ? -23.781 -4.607 7.918 1.00 93.38 91 PHE A O 1
ATOM 731 N N . LEU A 1 92 ? -24.051 -6.207 6.349 1.00 94.00 92 LEU A N 1
ATOM 732 C CA . LEU A 1 92 ? -25.473 -6.029 6.056 1.00 94.00 92 LEU A CA 1
ATOM 733 C C . LEU A 1 92 ? -26.255 -7.294 6.417 1.00 94.00 92 LEU A C 1
ATOM 735 O O . LEU A 1 92 ? -25.707 -8.392 6.478 1.00 94.00 92 LEU A O 1
ATOM 739 N N . ARG A 1 93 ? -27.569 -7.148 6.614 1.00 93.31 93 ARG A N 1
ATOM 740 C CA . ARG A 1 93 ? -28.473 -8.282 6.885 1.00 93.31 93 ARG A CA 1
ATOM 741 C C . ARG A 1 93 ? -28.900 -9.040 5.625 1.00 93.31 93 ARG A C 1
ATOM 743 O O . ARG A 1 93 ? -29.418 -10.146 5.731 1.00 93.31 93 ARG A O 1
ATOM 750 N N . SER A 1 94 ? -28.708 -8.448 4.452 1.00 92.94 94 SER A N 1
ATOM 751 C CA . SER A 1 94 ? -29.068 -9.003 3.148 1.00 92.94 94 SER A CA 1
ATOM 752 C C . SER A 1 94 ? -27.855 -9.019 2.226 1.00 92.94 94 SER A C 1
ATOM 754 O O . SER A 1 94 ? -26.877 -8.315 2.478 1.00 92.94 94 SER A O 1
ATOM 756 N N . TRP A 1 95 ? -27.932 -9.801 1.148 1.00 90.56 95 TRP A N 1
ATOM 757 C CA . TRP A 1 95 ? -26.926 -9.811 0.083 1.00 90.56 95 TRP A CA 1
ATOM 758 C C . TRP A 1 95 ? -26.604 -8.370 -0.376 1.00 90.56 95 TRP A C 1
ATOM 760 O O . TRP A 1 95 ? -27.552 -7.598 -0.545 1.00 90.56 95 TRP A O 1
ATOM 770 N N . PRO A 1 96 ? -25.319 -7.982 -0.542 1.00 91.75 96 PRO A N 1
ATOM 771 C CA . PRO A 1 96 ? -24.100 -8.811 -0.559 1.00 91.75 96 PRO A CA 1
ATOM 772 C C . PRO A 1 96 ? -23.483 -9.139 0.819 1.00 91.75 96 PRO A C 1
ATOM 774 O O . PRO A 1 96 ? -22.353 -9.613 0.883 1.00 91.75 96 PRO A O 1
ATOM 777 N N . PHE A 1 97 ? -24.203 -8.917 1.926 1.00 93.19 97 PHE A N 1
ATOM 778 C CA . PHE A 1 97 ? -23.806 -9.172 3.327 1.00 93.19 97 PHE A CA 1
ATOM 779 C C . PHE A 1 97 ? -22.659 -8.312 3.865 1.00 93.19 97 PHE A C 1
ATOM 781 O O . PHE A 1 97 ? -22.495 -8.207 5.079 1.00 93.19 97 PHE A O 1
ATOM 788 N N . ILE A 1 98 ? -21.910 -7.646 2.994 1.00 93.62 98 ILE A N 1
ATOM 789 C CA . ILE A 1 98 ? -20.905 -6.640 3.330 1.00 93.62 98 ILE A CA 1
ATOM 790 C C . ILE A 1 98 ? -21.357 -5.338 2.676 1.00 93.62 98 ILE A C 1
ATOM 792 O O . ILE A 1 98 ? -21.581 -5.320 1.474 1.00 93.62 98 ILE A O 1
ATOM 796 N N . SER A 1 99 ? -21.505 -4.263 3.449 1.00 92.12 99 SER A N 1
ATOM 797 C CA . SER A 1 99 ? -21.792 -2.922 2.918 1.00 92.12 99 SER A CA 1
ATOM 798 C C . SER A 1 99 ? -20.504 -2.225 2.507 1.00 92.12 99 SER A C 1
ATOM 800 O O . SER A 1 99 ? -20.445 -1.553 1.480 1.00 92.12 99 SER A O 1
ATOM 802 N N . ARG A 1 100 ? -19.455 -2.378 3.320 1.00 92.50 100 ARG A N 1
ATOM 803 C CA . ARG A 1 100 ? -18.226 -1.607 3.181 1.00 92.50 100 ARG A CA 1
ATOM 804 C C . ARG A 1 100 ? -17.018 -2.427 3.593 1.00 92.50 100 ARG A C 1
ATOM 806 O O . ARG A 1 100 ? -17.043 -3.091 4.631 1.00 92.50 100 ARG A O 1
ATOM 813 N N . LEU A 1 101 ? -15.965 -2.311 2.795 1.00 93.06 101 LEU A N 1
ATOM 814 C CA . LEU A 1 101 ? -14.630 -2.802 3.107 1.00 93.06 101 LEU A CA 1
ATOM 815 C C . LEU A 1 101 ? -13.681 -1.606 3.196 1.00 93.06 101 LEU A C 1
ATOM 817 O O . LEU A 1 101 ? -13.665 -0.759 2.307 1.00 93.06 101 LEU A O 1
ATOM 821 N N . ARG A 1 102 ? -12.892 -1.531 4.262 1.00 91.06 102 ARG A N 1
ATOM 822 C CA . ARG A 1 102 ? -11.835 -0.535 4.439 1.00 91.06 102 ARG A CA 1
ATOM 823 C C . ARG A 1 102 ? -10.498 -1.240 4.499 1.00 91.06 102 ARG A C 1
ATOM 825 O O . ARG A 1 102 ? -10.374 -2.211 5.233 1.00 91.06 102 ARG A O 1
ATOM 832 N N . VAL A 1 103 ? -9.517 -0.760 3.747 1.00 90.88 103 VAL A N 1
ATOM 833 C CA . VAL A 1 103 ? -8.176 -1.348 3.703 1.00 90.88 103 VAL A CA 1
ATOM 834 C C . VAL A 1 103 ? -7.135 -0.245 3.836 1.00 90.88 103 VAL A C 1
ATOM 836 O O . VAL A 1 103 ? -7.173 0.740 3.099 1.00 90.88 103 VAL A O 1
ATOM 839 N N . CYS A 1 104 ? -6.193 -0.419 4.756 1.00 90.31 104 CYS A N 1
ATOM 840 C CA . CYS A 1 104 ? -5.005 0.422 4.885 1.00 90.31 104 CYS A CA 1
ATOM 841 C C . CYS A 1 104 ? -3.834 -0.380 5.448 1.00 90.31 104 CYS A C 1
ATOM 843 O O . CYS A 1 104 ? -4.015 -1.458 6.005 1.00 90.31 104 CYS A O 1
ATOM 845 N N . PHE A 1 105 ? -2.629 0.150 5.324 1.00 90.62 105 PHE A N 1
ATOM 846 C CA . PHE A 1 105 ? -1.471 -0.299 6.071 1.00 90.62 105 PHE A CA 1
ATOM 847 C C . PHE A 1 105 ? -1.458 0.354 7.457 1.00 90.62 105 PHE A C 1
ATOM 849 O O . PHE A 1 105 ? -1.741 1.546 7.598 1.00 90.62 105 PHE A O 1
ATOM 856 N N . ALA A 1 106 ? -1.129 -0.430 8.485 1.00 88.75 106 ALA A N 1
ATOM 857 C CA . ALA A 1 106 ? -0.971 0.066 9.853 1.00 88.75 106 ALA A CA 1
ATOM 858 C C . ALA A 1 106 ? 0.224 1.028 9.974 1.00 88.75 106 ALA A C 1
ATOM 860 O O . ALA A 1 106 ? 0.157 2.017 10.693 1.00 88.75 106 ALA A O 1
ATOM 861 N N . GLU A 1 107 ? 1.291 0.739 9.233 1.00 86.75 107 GLU A N 1
ATOM 862 C CA . GLU A 1 107 ? 2.543 1.493 9.166 1.00 86.75 107 GLU A CA 1
ATOM 863 C C . GLU A 1 107 ? 2.994 1.562 7.696 1.00 86.75 107 GLU A C 1
ATOM 865 O O . GLU A 1 107 ? 2.565 0.714 6.907 1.00 86.75 107 GLU A O 1
ATOM 870 N N . PRO A 1 108 ? 3.850 2.521 7.295 1.00 85.25 108 PRO A N 1
ATOM 871 C CA . PRO A 1 108 ? 4.404 2.554 5.944 1.00 85.25 108 PRO A CA 1
ATOM 872 C C . PRO A 1 108 ? 5.018 1.200 5.556 1.00 85.25 108 PRO A C 1
ATOM 874 O O . PRO A 1 108 ? 5.929 0.733 6.243 1.00 85.25 108 PRO A O 1
ATOM 877 N N . PRO A 1 109 ? 4.522 0.537 4.493 1.00 88.06 109 PRO A N 1
ATOM 878 C CA . PRO A 1 109 ? 5.041 -0.764 4.110 1.00 88.06 109 PRO A CA 1
ATOM 879 C C . PRO A 1 109 ? 6.461 -0.631 3.566 1.00 88.06 109 PRO A C 1
ATOM 881 O O . PRO A 1 109 ? 6.816 0.358 2.918 1.00 88.06 109 PRO A O 1
ATOM 884 N N . TYR A 1 110 ? 7.254 -1.680 3.749 1.00 86.94 110 TYR A N 1
ATOM 885 C CA . TYR A 1 110 ? 8.457 -1.858 2.962 1.00 86.94 110 TYR A CA 1
ATOM 886 C C . TYR A 1 110 ? 8.061 -2.038 1.495 1.00 86.94 110 TYR A C 1
ATOM 888 O O . TYR A 1 110 ? 7.277 -2.924 1.153 1.00 86.94 110 TYR A O 1
ATOM 896 N N . PHE A 1 111 ? 8.603 -1.190 0.626 1.00 85.12 111 PHE A N 1
ATOM 897 C CA . PHE A 1 111 ? 8.330 -1.219 -0.802 1.00 85.12 111 PHE A CA 1
ATOM 898 C C . PHE A 1 111 ? 9.635 -1.125 -1.585 1.00 85.12 111 PHE A C 1
ATOM 900 O O . PHE A 1 111 ? 10.412 -0.184 -1.419 1.00 85.12 111 PHE A O 1
ATOM 907 N N . GLN A 1 112 ? 9.847 -2.074 -2.488 1.00 81.81 112 GLN A N 1
ATOM 908 C CA . GLN A 1 112 ? 10.957 -2.056 -3.426 1.00 81.81 112 GLN A CA 1
ATOM 909 C C . GLN A 1 112 ? 10.447 -2.384 -4.826 1.00 81.81 112 GLN A C 1
ATOM 911 O O . GLN A 1 112 ? 9.605 -3.259 -5.008 1.00 81.81 112 GLN A O 1
ATOM 916 N N . VAL A 1 113 ? 10.978 -1.698 -5.834 1.00 81.44 113 VAL A N 1
ATOM 917 C CA . VAL A 1 113 ? 10.746 -2.029 -7.239 1.00 81.44 113 VAL A CA 1
ATOM 918 C C . VAL A 1 113 ? 12.006 -1.753 -8.048 1.00 81.44 113 VAL A C 1
ATOM 920 O O . VAL A 1 113 ? 12.782 -0.859 -7.720 1.00 81.44 113 VAL A O 1
ATOM 923 N N . THR A 1 114 ? 12.225 -2.515 -9.116 1.00 81.25 114 THR A N 1
ATOM 924 C CA . THR A 1 114 ? 13.344 -2.298 -10.038 1.00 81.25 114 THR A CA 1
ATOM 925 C C . THR A 1 114 ? 12.858 -1.614 -11.307 1.00 81.25 114 THR A C 1
ATOM 927 O O . THR A 1 114 ? 12.083 -2.190 -12.075 1.00 81.25 114 THR A O 1
ATOM 930 N N . VAL A 1 115 ? 13.358 -0.406 -11.567 1.00 76.94 115 VAL A N 1
ATOM 931 C CA . VAL A 1 115 ? 13.065 0.355 -12.787 1.00 76.94 115 VAL A CA 1
ATOM 932 C C . VAL A 1 115 ? 14.151 0.100 -13.832 1.00 76.94 115 VAL A C 1
ATOM 934 O O . VAL A 1 115 ? 15.299 0.504 -13.662 1.00 76.94 115 VAL A O 1
ATOM 937 N N . LYS A 1 116 ? 13.787 -0.536 -14.945 1.00 75.62 116 LYS A N 1
ATOM 938 C CA . LYS A 1 116 ? 14.640 -0.734 -16.122 1.00 75.62 116 LYS A CA 1
ATOM 939 C C . LYS A 1 116 ? 14.147 0.153 -17.268 1.00 75.62 116 LYS A C 1
ATOM 941 O O . LYS A 1 116 ? 12.976 0.077 -17.641 1.00 75.62 116 LYS A O 1
ATOM 946 N N . PRO A 1 117 ? 14.980 1.012 -17.863 1.00 66.69 117 PRO A N 1
ATOM 947 C CA . PRO A 1 117 ? 14.571 1.734 -19.059 1.00 66.69 117 PRO A CA 1
ATOM 948 C C . PRO A 1 117 ? 14.543 0.782 -20.272 1.00 66.69 117 PRO A C 1
ATOM 950 O O . PRO A 1 117 ? 15.455 -0.021 -20.452 1.00 66.69 117 PRO A O 1
ATOM 953 N N . ILE A 1 118 ? 13.499 0.855 -21.110 1.00 63.84 118 ILE A N 1
ATOM 954 C CA . ILE A 1 118 ? 13.434 0.092 -22.373 1.00 63.84 118 ILE A CA 1
ATOM 955 C C . ILE A 1 118 ? 13.708 1.052 -23.526 1.00 63.84 118 ILE A C 1
ATOM 957 O O . ILE A 1 118 ? 12.872 1.899 -23.850 1.00 63.84 118 ILE A O 1
ATOM 961 N N . PHE A 1 119 ? 14.853 0.884 -24.183 1.00 58.06 119 PHE A N 1
ATOM 962 C CA . PHE A 1 119 ? 15.217 1.655 -25.368 1.00 58.06 119 PHE A CA 1
ATOM 963 C C . PHE A 1 119 ? 15.001 0.828 -26.625 1.00 58.06 119 PHE A C 1
ATOM 965 O O . PHE A 1 119 ? 15.439 -0.316 -26.692 1.00 58.06 119 PHE A O 1
ATOM 972 N N . ASN A 1 120 ? 14.387 1.428 -27.645 1.00 45.97 120 ASN A N 1
ATOM 973 C CA . ASN A 1 120 ? 14.404 0.836 -28.979 1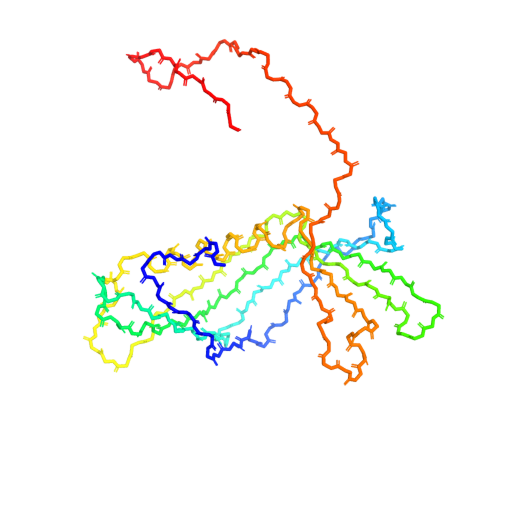.00 45.97 120 ASN A CA 1
ATOM 974 C C . ASN A 1 120 ? 15.548 1.368 -29.844 1.00 45.97 120 ASN A C 1
ATOM 976 O O . ASN A 1 120 ? 15.909 0.666 -30.775 1.00 45.97 120 ASN A O 1
ATOM 980 N N . HIS A 1 121 ? 16.131 2.546 -29.593 1.00 46.34 121 HIS A N 1
ATOM 981 C CA . HIS A 1 121 ? 17.197 3.111 -30.434 1.00 46.34 121 HIS A CA 1
ATOM 982 C C . HIS A 1 121 ? 18.199 3.924 -29.584 1.00 46.34 121 HIS A C 1
ATOM 984 O O . HIS A 1 121 ? 17.853 4.985 -29.077 1.00 46.34 121 HIS A O 1
ATOM 990 N N . GLY A 1 122 ? 19.424 3.406 -29.437 1.00 42.22 122 GLY A N 1
ATOM 991 C CA . GLY A 1 122 ? 20.703 4.140 -29.456 1.00 42.22 122 GLY A CA 1
ATOM 992 C C . GLY A 1 122 ? 20.999 5.334 -28.533 1.00 42.22 122 GLY A C 1
ATOM 993 O O . GLY A 1 122 ? 22.023 5.966 -28.771 1.00 42.22 122 GLY A O 1
ATOM 994 N N . LEU A 1 123 ? 20.191 5.674 -27.526 1.00 44.38 123 LEU A N 1
ATOM 995 C CA . LEU A 1 123 ? 20.533 6.744 -26.577 1.00 44.38 123 LEU A CA 1
ATOM 996 C C . LEU A 1 123 ? 20.350 6.279 -25.128 1.00 44.38 123 LEU A C 1
ATOM 998 O O . LEU A 1 123 ? 19.244 5.933 -24.711 1.00 44.38 123 LEU A O 1
ATOM 1002 N N . ASP A 1 124 ? 21.463 6.255 -24.400 1.00 46.19 124 ASP A N 1
ATOM 1003 C CA . ASP A 1 124 ? 21.586 5.827 -23.010 1.00 46.19 124 ASP A CA 1
ATOM 1004 C C . ASP A 1 124 ? 20.966 6.884 -22.074 1.00 46.19 124 ASP A C 1
ATOM 1006 O O . ASP A 1 124 ? 21.288 8.068 -22.148 1.00 46.19 124 ASP A O 1
ATOM 1010 N N . VAL A 1 125 ? 20.023 6.483 -21.215 1.00 48.97 125 VAL A N 1
ATOM 1011 C CA . VAL A 1 125 ? 19.335 7.383 -20.259 1.00 48.97 125 VAL A CA 1
ATOM 1012 C C . VAL A 1 125 ? 19.864 7.212 -18.830 1.00 48.97 125 VAL A C 1
ATOM 1014 O O . VAL A 1 125 ? 19.283 7.706 -17.865 1.00 48.97 125 VAL A O 1
ATOM 1017 N N . THR A 1 126 ? 21.069 6.664 -18.682 1.00 49.12 126 THR A N 1
ATOM 1018 C CA . THR A 1 126 ? 21.927 7.102 -17.568 1.00 49.12 126 THR A CA 1
ATOM 1019 C C . THR A 1 126 ? 22.146 8.632 -17.577 1.00 49.12 126 THR A C 1
ATOM 1021 O O . THR A 1 126 ? 22.455 9.208 -16.537 1.00 49.12 126 THR A O 1
ATOM 1024 N N . GLU A 1 127 ? 21.848 9.320 -18.691 1.00 49.09 127 GLU A N 1
ATOM 1025 C CA . GLU A 1 127 ? 21.945 10.777 -18.853 1.00 49.09 127 GLU A CA 1
ATOM 1026 C C . GLU A 1 127 ? 20.637 11.588 -18.705 1.00 49.09 127 GLU A C 1
ATOM 1028 O O . GLU A 1 127 ? 20.634 12.776 -19.029 1.00 49.09 127 GLU A O 1
ATOM 1033 N N . VAL A 1 128 ? 19.514 11.032 -18.214 1.00 52.19 128 VAL A N 1
ATOM 1034 C CA . VAL A 1 128 ? 18.367 11.882 -17.796 1.00 52.19 128 VAL A CA 1
ATOM 1035 C C . VAL A 1 128 ? 18.261 11.892 -16.271 1.00 52.19 128 VAL A C 1
ATOM 1037 O O . VAL A 1 128 ? 17.566 11.051 -15.688 1.00 52.19 128 VAL A O 1
ATOM 1040 N N . PRO A 1 129 ? 18.933 12.850 -15.603 1.00 53.62 129 PRO A N 1
ATOM 1041 C CA . PRO A 1 129 ? 18.943 12.946 -14.157 1.00 53.62 129 PRO A CA 1
ATOM 1042 C C . PRO A 1 129 ? 17.525 13.028 -13.589 1.00 53.62 129 PRO A C 1
ATOM 1044 O O . PRO A 1 129 ? 16.704 13.846 -14.011 1.00 53.62 129 PRO A O 1
ATOM 1047 N N . GLY A 1 130 ? 17.257 12.204 -12.578 1.00 60.66 130 GLY A N 1
ATOM 1048 C CA . GLY A 1 130 ? 16.139 12.408 -11.663 1.00 60.66 130 GLY A CA 1
ATOM 1049 C C . GLY A 1 130 ? 14.817 11.714 -11.990 1.00 60.66 130 GLY A C 1
ATOM 1050 O O . GLY A 1 130 ? 13.908 11.872 -11.189 1.00 60.66 130 GLY A O 1
ATOM 1051 N N . ILE A 1 131 ? 14.667 10.936 -13.074 1.00 63.09 131 ILE A N 1
ATOM 1052 C CA . ILE A 1 131 ? 13.399 10.210 -13.342 1.00 63.09 131 ILE A CA 1
ATOM 1053 C C . ILE A 1 131 ? 13.269 8.940 -12.491 1.00 63.09 131 ILE A C 1
ATOM 1055 O O . ILE A 1 131 ? 12.223 8.743 -11.882 1.00 63.09 131 ILE A O 1
ATOM 1059 N N . ALA A 1 132 ? 14.308 8.101 -12.416 1.00 61.91 132 ALA A N 1
ATOM 1060 C CA . ALA A 1 132 ? 14.273 6.871 -11.614 1.00 61.91 132 ALA A CA 1
ATOM 1061 C C . ALA A 1 132 ? 14.066 7.190 -10.124 1.00 61.91 132 ALA A C 1
ATOM 1063 O O . ALA A 1 132 ? 13.062 6.797 -9.542 1.00 61.91 132 ALA A O 1
ATOM 1064 N N . GLY A 1 133 ? 14.915 8.059 -9.561 1.00 65.56 133 GLY A N 1
ATOM 1065 C CA . GLY A 1 133 ? 14.759 8.519 -8.177 1.00 65.56 133 GLY A CA 1
ATOM 1066 C C . GLY A 1 133 ? 13.484 9.335 -7.923 1.00 65.56 133 GLY A C 1
ATOM 1067 O O . GLY A 1 133 ? 13.045 9.441 -6.782 1.00 65.56 133 GLY A O 1
ATOM 1068 N N . TRP A 1 134 ? 12.861 9.916 -8.955 1.00 69.12 134 TRP A N 1
ATOM 1069 C CA . TRP A 1 134 ? 11.525 10.495 -8.821 1.00 69.12 134 TRP A CA 1
ATOM 1070 C C . TRP A 1 134 ? 10.444 9.420 -8.735 1.00 69.12 134 TRP A C 1
ATOM 1072 O O . TRP A 1 134 ? 9.530 9.579 -7.937 1.00 69.12 134 TRP A O 1
ATOM 1082 N N . LEU A 1 135 ? 10.527 8.351 -9.528 1.00 68.88 135 LEU A N 1
ATOM 1083 C CA . LEU A 1 135 ? 9.545 7.270 -9.508 1.00 68.88 135 LEU A CA 1
ATOM 1084 C C . LEU A 1 135 ? 9.573 6.510 -8.178 1.00 68.88 135 LEU A C 1
ATOM 1086 O O . LEU A 1 135 ? 8.514 6.242 -7.619 1.00 68.88 135 LEU A O 1
ATOM 1090 N N . ASP A 1 136 ? 10.762 6.261 -7.633 1.00 66.81 136 ASP A N 1
ATOM 1091 C CA . ASP A 1 136 ? 10.907 5.651 -6.308 1.00 66.81 136 ASP A CA 1
ATOM 1092 C C . ASP A 1 136 ? 10.287 6.551 -5.226 1.00 66.81 136 ASP A C 1
ATOM 1094 O O . ASP A 1 136 ? 9.482 6.096 -4.415 1.00 66.81 136 ASP A O 1
ATOM 1098 N N . LYS A 1 137 ? 10.560 7.866 -5.279 1.00 71.19 137 LYS A N 1
ATOM 1099 C CA . LYS A 1 137 ? 9.933 8.854 -4.383 1.00 71.19 137 LYS A CA 1
ATOM 1100 C C . LYS A 1 137 ? 8.426 8.956 -4.577 1.00 71.19 137 LYS A C 1
ATOM 1102 O O . LYS A 1 137 ? 7.708 9.115 -3.603 1.00 71.19 137 LYS A O 1
ATOM 1107 N N . LEU A 1 138 ? 7.931 8.885 -5.811 1.00 71.00 138 LEU A N 1
ATOM 1108 C CA . LEU A 1 138 ? 6.498 8.894 -6.084 1.00 71.00 138 LEU A CA 1
ATOM 1109 C C . LEU A 1 138 ? 5.796 7.731 -5.422 1.00 71.00 138 LEU A C 1
ATOM 1111 O O . LEU A 1 138 ? 4.714 7.924 -4.887 1.00 71.00 138 LEU A O 1
ATOM 1115 N N . LEU A 1 139 ? 6.362 6.535 -5.563 1.00 69.12 139 LEU A N 1
ATOM 1116 C CA . LEU A 1 139 ? 5.756 5.323 -5.045 1.00 69.12 139 LEU A CA 1
ATOM 1117 C C . LEU A 1 139 ? 5.790 5.354 -3.521 1.00 69.12 139 LEU A C 1
ATOM 1119 O O . LEU A 1 139 ? 4.745 5.151 -2.915 1.00 69.12 139 LEU A O 1
ATOM 1123 N N . ALA A 1 140 ? 6.921 5.737 -2.920 1.00 68.19 140 ALA A N 1
ATOM 1124 C CA . ALA A 1 140 ? 7.019 5.948 -1.477 1.00 68.19 140 ALA A CA 1
ATOM 1125 C C . ALA A 1 140 ? 5.965 6.950 -0.970 1.00 68.19 140 ALA A C 1
ATOM 1127 O O . ALA A 1 140 ? 5.156 6.609 -0.113 1.00 68.19 140 ALA A O 1
ATOM 1128 N N . ILE A 1 141 ? 5.891 8.138 -1.581 1.00 69.19 141 ILE A N 1
ATOM 1129 C CA . ILE A 1 141 ? 4.914 9.169 -1.210 1.00 69.19 141 ILE A CA 1
ATOM 1130 C C . ILE A 1 141 ? 3.477 8.699 -1.461 1.00 69.19 141 ILE A C 1
ATOM 1132 O O . ILE A 1 141 ? 2.584 8.989 -0.675 1.00 69.19 141 ILE A O 1
ATOM 1136 N N . ALA A 1 142 ? 3.220 7.978 -2.554 1.00 69.12 142 ALA A N 1
ATOM 1137 C CA . ALA A 1 142 ? 1.895 7.447 -2.834 1.00 69.12 142 ALA A CA 1
ATOM 1138 C C . ALA A 1 142 ? 1.470 6.457 -1.747 1.00 69.12 142 ALA A C 1
ATOM 1140 O O . ALA A 1 142 ? 0.341 6.546 -1.281 1.00 69.12 142 ALA A O 1
ATOM 1141 N N . PHE A 1 143 ? 2.344 5.555 -1.301 1.00 66.56 143 PHE A N 1
ATOM 1142 C CA . PHE A 1 143 ? 1.999 4.634 -0.219 1.00 66.56 143 PHE A CA 1
ATOM 1143 C C . PHE A 1 143 ? 1.817 5.364 1.115 1.00 66.56 143 PHE A C 1
ATOM 1145 O O . PHE A 1 143 ? 0.760 5.201 1.723 1.00 66.56 143 PHE A O 1
ATOM 1152 N N . GLU A 1 144 ? 2.765 6.220 1.510 1.00 68.00 144 GLU A N 1
ATOM 1153 C CA . GLU A 1 144 ? 2.689 7.013 2.747 1.00 68.00 144 GLU A CA 1
ATOM 1154 C C . GLU A 1 144 ? 1.439 7.907 2.800 1.00 68.00 144 GLU A C 1
ATOM 1156 O O . GLU A 1 144 ? 0.724 7.916 3.797 1.00 68.00 144 GLU A O 1
ATOM 1161 N N . GLU A 1 145 ? 1.130 8.633 1.723 1.00 65.25 145 GLU A N 1
ATOM 1162 C CA . GLU A 1 145 ? 0.036 9.613 1.718 1.00 65.25 145 GLU A CA 1
ATOM 1163 C C . GLU A 1 145 ? -1.336 9.021 1.349 1.00 65.25 145 GLU A C 1
ATOM 1165 O O . GLU A 1 145 ? -2.337 9.704 1.544 1.00 65.25 145 GLU A O 1
ATOM 1170 N N . THR A 1 146 ? -1.437 7.801 0.797 1.00 65.31 146 THR A N 1
ATOM 1171 C CA . THR A 1 146 ? -2.741 7.273 0.321 1.00 65.31 146 THR A CA 1
ATOM 1172 C C . THR A 1 146 ? -3.202 5.971 0.956 1.00 65.31 146 THR A C 1
ATOM 1174 O O . THR A 1 146 ? -4.403 5.704 0.934 1.00 65.31 146 THR A O 1
ATOM 1177 N N . LEU A 1 147 ? -2.299 5.165 1.519 1.00 67.19 147 LEU A N 1
ATOM 1178 C CA . LEU A 1 147 ? -2.647 3.836 2.028 1.00 67.19 147 LEU A CA 1
ATOM 1179 C C . LEU A 1 147 ? -2.123 3.554 3.434 1.00 67.19 147 LEU A C 1
ATOM 1181 O O . LEU A 1 147 ? -2.311 2.439 3.901 1.00 67.19 147 LEU A O 1
ATOM 1185 N N . VAL A 1 148 ? -1.501 4.513 4.117 1.00 79.69 148 VAL A N 1
ATOM 1186 C CA . VAL A 1 148 ? -1.120 4.383 5.532 1.00 79.69 148 VAL A CA 1
ATOM 1187 C C . VAL A 1 148 ? -2.127 5.130 6.394 1.00 79.69 148 VAL A C 1
ATOM 1189 O O . VAL A 1 148 ? -2.615 6.190 5.994 1.00 79.69 148 VAL A O 1
ATOM 1192 N N . GLN A 1 149 ? -2.433 4.594 7.580 1.00 72.00 149 GLN A N 1
ATOM 1193 C CA . GLN A 1 149 ? -3.280 5.285 8.556 1.00 72.00 149 GLN A CA 1
ATOM 1194 C C . GLN A 1 149 ? -2.849 6.757 8.737 1.00 72.00 149 GLN A C 1
ATOM 1196 O O . GLN A 1 149 ? -1.657 7.020 8.900 1.00 72.00 149 GLN A O 1
ATOM 1201 N N . PRO A 1 150 ? -3.794 7.721 8.718 1.00 70.88 150 PRO A N 1
ATOM 1202 C CA . PRO A 1 150 ? -5.256 7.561 8.732 1.00 70.88 150 PRO A CA 1
ATOM 1203 C C . PRO A 1 150 ? -5.920 7.322 7.360 1.00 70.88 150 PRO A C 1
ATOM 1205 O O . PRO A 1 150 ? -7.132 7.135 7.313 1.00 70.88 150 PRO A O 1
ATOM 1208 N N . ASN A 1 151 ? -5.188 7.310 6.245 1.00 82.50 151 ASN A N 1
ATOM 1209 C CA . ASN A 1 151 ? -5.772 7.133 4.913 1.00 82.50 151 ASN A CA 1
ATOM 1210 C C . ASN A 1 151 ? -6.188 5.680 4.659 1.00 82.50 151 ASN A C 1
ATOM 1212 O O . ASN A 1 151 ? -5.415 4.744 4.867 1.00 82.50 151 ASN A O 1
ATOM 1216 N N . MET A 1 152 ? -7.422 5.489 4.194 1.00 84.50 152 MET A N 1
ATOM 1217 C CA . MET A 1 152 ? -8.001 4.173 3.943 1.00 84.50 152 MET A CA 1
ATOM 1218 C C . MET A 1 152 ? -8.637 4.113 2.560 1.00 84.50 152 MET A C 1
ATOM 1220 O O . MET A 1 152 ? -9.397 5.000 2.161 1.00 84.50 152 MET A O 1
ATOM 1224 N N . LEU A 1 153 ? -8.387 3.017 1.847 1.00 87.38 153 LEU A N 1
ATOM 1225 C CA . LEU A 1 153 ? -9.179 2.650 0.685 1.00 87.38 153 LEU A CA 1
ATOM 1226 C C . LEU A 1 153 ? -10.526 2.120 1.175 1.00 87.38 153 LEU A C 1
ATOM 1228 O O . LEU A 1 153 ? -10.587 1.096 1.852 1.00 87.38 153 LEU A O 1
ATOM 1232 N N . VAL A 1 154 ? -11.600 2.811 0.819 1.00 89.44 154 VAL A N 1
ATOM 1233 C CA . VAL A 1 154 ? -12.974 2.435 1.138 1.00 89.44 154 VAL A CA 1
ATOM 1234 C C . VAL A 1 154 ? -13.637 1.900 -0.121 1.00 89.44 154 VAL A C 1
ATOM 1236 O O . VAL A 1 154 ? -13.753 2.616 -1.114 1.00 89.44 154 VAL A O 1
ATOM 1239 N N . VAL A 1 155 ? -14.085 0.651 -0.068 1.00 91.00 155 VAL A N 1
ATOM 1240 C CA . VAL A 1 155 ? -14.862 -0.010 -1.114 1.00 91.00 155 VAL A CA 1
ATOM 1241 C C . VAL A 1 155 ? -16.313 -0.096 -0.658 1.00 91.00 155 VAL A C 1
ATOM 1243 O O . VAL A 1 155 ? -16.614 -0.676 0.387 1.00 91.00 155 VAL A O 1
ATOM 1246 N N . ASP A 1 156 ? -17.200 0.492 -1.453 1.00 90.81 156 ASP A N 1
ATOM 1247 C CA . ASP A 1 156 ? -18.648 0.373 -1.328 1.00 90.81 156 ASP A CA 1
ATOM 1248 C C . ASP A 1 156 ? -19.078 -0.907 -2.048 1.00 90.81 156 ASP A C 1
ATOM 1250 O O . ASP A 1 156 ? -19.076 -0.995 -3.280 1.00 90.81 156 ASP A O 1
ATOM 1254 N N . MET A 1 157 ? -19.382 -1.935 -1.261 1.00 91.12 157 MET A N 1
ATOM 1255 C CA . MET A 1 157 ? -19.659 -3.267 -1.785 1.00 91.12 157 MET A CA 1
ATOM 1256 C C . MET A 1 157 ? -21.017 -3.342 -2.475 1.00 91.12 157 MET A C 1
ATOM 1258 O O . MET A 1 157 ? -21.164 -4.121 -3.412 1.00 91.12 157 MET A O 1
ATOM 1262 N N . GLU A 1 158 ? -21.988 -2.525 -2.060 1.00 89.31 158 GLU A N 1
ATOM 1263 C CA . GLU A 1 158 ? -23.304 -2.455 -2.701 1.00 89.31 158 GLU A CA 1
ATOM 1264 C C . GLU A 1 158 ? -23.181 -1.872 -4.111 1.00 89.31 158 GLU A C 1
ATOM 1266 O O . GLU A 1 158 ? -23.735 -2.426 -5.062 1.00 89.31 158 GLU A O 1
ATOM 1271 N N . LYS A 1 159 ? -22.371 -0.819 -4.277 1.00 88.88 159 LYS A N 1
ATOM 1272 C CA . LYS A 1 159 ? -22.050 -0.272 -5.604 1.00 88.88 159 LYS A CA 1
ATOM 1273 C C . LYS A 1 159 ? -21.185 -1.210 -6.428 1.00 88.88 159 LYS A C 1
ATOM 1275 O O . LYS A 1 159 ? -21.426 -1.344 -7.624 1.00 88.88 159 LYS A O 1
ATOM 1280 N N . PHE A 1 160 ? -20.211 -1.876 -5.808 1.00 86.75 160 PHE A N 1
ATOM 1281 C CA . PHE A 1 160 ? -19.295 -2.787 -6.499 1.00 86.75 160 PHE A CA 1
ATOM 1282 C C . PHE A 1 160 ? -20.020 -3.959 -7.168 1.00 86.75 160 PHE A C 1
ATOM 1284 O O . PHE A 1 160 ? -19.686 -4.331 -8.290 1.00 86.75 160 PHE A O 1
ATOM 1291 N N . VAL A 1 161 ? -21.020 -4.537 -6.495 1.00 87.88 161 VAL A N 1
ATOM 1292 C CA . VAL A 1 161 ? -21.820 -5.635 -7.064 1.00 87.88 161 VAL A CA 1
ATOM 1293 C C . VAL A 1 161 ? -22.948 -5.146 -7.973 1.00 87.88 161 VAL A C 1
ATOM 1295 O O . VAL A 1 161 ? -23.595 -5.957 -8.640 1.00 87.88 161 VAL A O 1
ATOM 1298 N N . SER A 1 162 ? -23.213 -3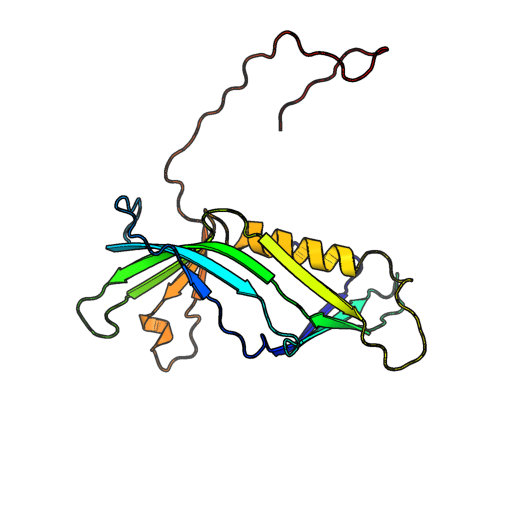.837 -8.002 1.00 86.12 162 SER A N 1
ATOM 1299 C CA . SER A 1 162 ? -24.230 -3.261 -8.873 1.00 86.12 162 SER A CA 1
ATOM 1300 C C . SER A 1 162 ? -23.783 -3.315 -10.338 1.00 86.12 162 SER A C 1
ATOM 1302 O O . SER A 1 162 ? -22.611 -3.157 -10.666 1.00 86.12 162 SER A O 1
ATOM 1304 N N . ALA A 1 163 ? -24.730 -3.508 -11.257 1.00 73.12 163 ALA A N 1
ATOM 1305 C CA . ALA A 1 163 ? -24.449 -3.507 -12.695 1.00 73.12 163 ALA A CA 1
ATOM 1306 C C . ALA A 1 163 ? -24.152 -2.100 -13.263 1.00 73.12 163 ALA A C 1
ATOM 1308 O O . ALA A 1 163 ? -23.956 -1.951 -14.470 1.00 73.12 163 ALA A O 1
ATOM 1309 N N . GLN A 1 164 ? -24.179 -1.058 -12.427 1.00 74.69 164 GLN A N 1
ATOM 1310 C CA . GLN A 1 164 ? -23.994 0.324 -12.852 1.00 74.69 164 GLN A CA 1
ATOM 1311 C C . GLN A 1 164 ? -22.519 0.716 -12.766 1.00 74.69 164 GLN A C 1
ATOM 1313 O O . GLN A 1 164 ? -21.816 0.384 -11.816 1.00 74.69 164 GLN A O 1
ATOM 1318 N N . SER A 1 165 ? -22.048 1.458 -13.770 1.00 68.12 165 SER A N 1
ATOM 1319 C CA . SER A 1 165 ? -20.692 2.013 -13.805 1.00 68.12 165 SER A CA 1
ATOM 1320 C C . SER A 1 165 ? -20.588 3.237 -12.886 1.00 68.12 165 SER A C 1
ATOM 1322 O O . SER A 1 165 ? -20.346 4.351 -13.350 1.00 68.12 165 SER A O 1
ATOM 1324 N N . GLU A 1 166 ? -20.799 3.042 -11.588 1.00 78.75 166 GLU A N 1
ATOM 1325 C CA . GLU A 1 166 ? -20.546 4.056 -10.567 1.00 78.75 166 GLU A CA 1
ATOM 1326 C C . GLU A 1 166 ? -19.160 3.878 -9.935 1.00 78.75 166 GLU A C 1
ATOM 1328 O O . GLU A 1 166 ? -18.567 2.797 -9.956 1.00 78.75 166 GLU A O 1
ATOM 1333 N N . ASN A 1 167 ? -18.630 4.954 -9.346 1.00 83.56 167 ASN A N 1
ATOM 1334 C CA . ASN A 1 167 ? -17.406 4.880 -8.553 1.00 83.56 167 ASN A CA 1
ATOM 1335 C C . ASN A 1 167 ? -17.691 4.101 -7.262 1.00 83.56 167 ASN A C 1
ATOM 1337 O O . ASN A 1 167 ? -18.299 4.620 -6.326 1.00 83.56 167 ASN A O 1
ATOM 1341 N N . TRP A 1 168 ? -17.240 2.852 -7.230 1.00 84.69 168 TRP A N 1
ATOM 1342 C CA . TRP A 1 168 ? -17.436 1.908 -6.128 1.00 84.69 168 TRP A CA 1
ATOM 1343 C C . TRP A 1 168 ? -16.315 1.947 -5.079 1.00 84.69 168 TRP A C 1
ATOM 1345 O O . TRP A 1 168 ? -16.384 1.239 -4.079 1.00 84.69 168 TRP A O 1
ATOM 1355 N N . PHE A 1 169 ? -15.281 2.772 -5.274 1.00 86.56 169 PHE A N 1
ATOM 1356 C CA . PHE A 1 169 ? -14.228 2.982 -4.282 1.00 86.56 169 PHE A CA 1
ATOM 1357 C C . PHE A 1 169 ? -13.838 4.455 -4.142 1.00 86.56 169 PHE A C 1
ATOM 1359 O O . PHE A 1 169 ? -13.977 5.255 -5.069 1.00 86.56 169 PHE A O 1
ATOM 1366 N N . SER A 1 170 ? -13.298 4.791 -2.975 1.00 84.31 170 SER A N 1
ATOM 1367 C CA . SER A 1 170 ? -12.741 6.104 -2.646 1.00 84.31 170 SER A CA 1
ATOM 1368 C C . SER A 1 170 ? -11.576 5.957 -1.672 1.00 84.31 170 SER A C 1
ATOM 1370 O O . SER A 1 170 ? -11.551 5.012 -0.889 1.00 84.31 170 SER A O 1
ATOM 1372 N N . VAL A 1 171 ? -10.636 6.899 -1.679 1.00 81.12 171 VAL A N 1
ATOM 1373 C CA . VAL A 1 171 ? -9.625 7.021 -0.617 1.00 81.12 171 VAL A CA 1
ATOM 1374 C C . VAL A 1 171 ? -10.111 8.095 0.345 1.00 81.12 171 VAL A C 1
ATOM 1376 O O . VAL A 1 171 ? -10.393 9.213 -0.086 1.00 81.12 171 VAL A O 1
ATOM 1379 N N . VAL A 1 172 ? -10.268 7.736 1.616 1.00 79.56 172 VAL A N 1
ATOM 1380 C CA . VAL A 1 172 ? -10.822 8.608 2.656 1.00 79.56 172 VAL A CA 1
ATOM 1381 C C . VAL A 1 172 ? -9.849 8.654 3.824 1.00 79.56 172 VAL A C 1
ATOM 1383 O O . VAL A 1 172 ? -9.345 7.619 4.259 1.00 79.56 172 VAL A O 1
ATOM 1386 N N . GLU A 1 173 ? -9.590 9.854 4.328 1.00 77.44 173 GLU A N 1
ATOM 1387 C CA . GLU A 1 173 ? -8.870 10.050 5.581 1.00 77.44 173 GLU A CA 1
ATOM 1388 C C . GLU A 1 173 ? -9.800 9.700 6.748 1.00 77.44 173 GLU A C 1
ATOM 1390 O O . GLU A 1 173 ? -10.934 10.181 6.810 1.00 77.44 173 GLU A O 1
ATOM 1395 N N . LYS A 1 174 ? -9.354 8.822 7.651 1.00 71.00 174 LYS A N 1
ATOM 1396 C CA . LYS A 1 174 ? -10.109 8.471 8.855 1.00 71.00 174 LYS A CA 1
ATOM 1397 C C . LYS A 1 174 ? -10.354 9.722 9.695 1.00 71.00 174 LYS A C 1
ATOM 1399 O O . LYS A 1 174 ? -9.448 10.533 9.874 1.00 71.00 174 LYS A O 1
ATOM 1404 N N . GLU A 1 175 ? -11.554 9.838 10.260 1.00 69.88 175 GLU A N 1
ATOM 1405 C CA . GLU A 1 175 ? -11.839 10.909 11.210 1.00 69.88 175 GLU A CA 1
ATOM 1406 C C . GLU A 1 175 ? -10.875 10.836 12.412 1.00 69.88 175 GLU A C 1
ATOM 1408 O O . GLU A 1 175 ? -10.564 9.734 12.888 1.00 69.88 175 GLU A O 1
ATOM 1413 N N . PRO A 1 176 ? -10.374 11.983 12.909 1.00 65.88 176 PRO A N 1
ATOM 1414 C CA . PRO A 1 176 ? -9.472 12.004 14.052 1.00 65.88 176 PRO A CA 1
ATOM 1415 C C . PRO A 1 176 ? -10.124 11.350 15.273 1.00 65.88 176 PRO A C 1
ATOM 1417 O O . PRO A 1 176 ? -11.170 11.790 15.740 1.00 65.88 176 PRO A O 1
ATOM 1420 N N . VAL A 1 177 ? -9.485 10.313 15.819 1.00 68.81 177 VAL A N 1
ATOM 1421 C CA . VAL A 1 177 ? -9.984 9.611 17.019 1.00 68.81 177 VAL A CA 1
ATOM 1422 C C . VAL A 1 177 ? -9.804 10.474 18.276 1.00 68.81 177 VAL A C 1
ATOM 1424 O O . VAL A 1 177 ? -10.571 10.365 19.229 1.00 68.81 177 VAL A O 1
ATOM 1427 N N . ALA A 1 178 ? -8.793 11.345 18.279 1.00 72.94 178 ALA A N 1
ATOM 1428 C CA . ALA A 1 178 ? -8.526 12.305 19.341 1.00 72.94 178 ALA A CA 1
ATOM 1429 C C . ALA A 1 178 ? -7.683 13.473 18.811 1.00 72.94 178 ALA A C 1
ATOM 1431 O O . ALA A 1 178 ? -6.962 13.340 17.821 1.00 72.94 178 ALA A O 1
ATOM 1432 N N . HIS A 1 179 ? -7.732 14.604 19.513 1.00 78.31 179 HIS A N 1
ATOM 1433 C CA . HIS A 1 179 ? -6.809 15.715 19.301 1.00 78.31 179 HIS A CA 1
ATOM 1434 C C . HIS A 1 179 ? -5.703 15.660 20.353 1.00 78.31 179 HIS A C 1
ATOM 1436 O O . HIS A 1 179 ? -5.984 15.622 21.550 1.00 78.31 179 HIS A O 1
ATOM 1442 N N . VAL A 1 180 ? -4.447 15.671 19.908 1.00 83.56 180 VAL A N 1
ATOM 1443 C CA . VAL A 1 180 ? -3.290 15.783 20.801 1.00 83.56 180 VAL A CA 1
ATOM 1444 C C . VAL A 1 180 ? -2.875 17.249 20.865 1.00 83.56 180 VAL A C 1
ATOM 1446 O O . VAL A 1 180 ? -2.577 17.856 19.839 1.00 83.56 180 VAL A O 1
ATOM 1449 N N . HIS A 1 181 ? -2.852 17.815 22.071 1.00 86.12 181 HIS A N 1
ATOM 1450 C CA . HIS A 1 181 ? -2.279 19.133 22.321 1.00 86.12 181 HIS A CA 1
ATOM 1451 C C . HIS A 1 181 ? -0.814 18.961 22.728 1.00 86.12 181 HIS A C 1
ATOM 1453 O O . HIS A 1 181 ? -0.527 18.516 23.839 1.00 86.12 181 HIS A O 1
ATOM 1459 N N . VAL A 1 182 ? 0.106 19.271 21.814 1.00 88.38 182 VAL A N 1
ATOM 1460 C CA . VAL A 1 182 ? 1.549 19.227 22.073 1.00 88.38 182 VAL A CA 1
ATOM 1461 C C . VAL A 1 182 ? 2.029 20.643 22.367 1.00 88.38 182 VAL A C 1
ATOM 1463 O O . VAL A 1 182 ? 2.013 21.498 21.485 1.00 88.38 182 VAL A O 1
ATOM 1466 N N . GLU A 1 183 ? 2.463 20.882 23.601 1.00 89.38 183 GLU A N 1
ATOM 1467 C CA . GLU A 1 183 ? 3.105 22.132 24.004 1.00 89.38 183 GLU A CA 1
ATOM 1468 C C . GLU A 1 183 ? 4.604 21.882 24.181 1.00 89.38 183 GLU A C 1
ATOM 1470 O O . GLU A 1 183 ? 5.025 21.099 25.033 1.00 89.38 183 GLU A O 1
ATOM 1475 N N . VAL A 1 184 ? 5.416 22.518 23.338 1.00 86.44 184 VAL A N 1
ATOM 1476 C CA . VAL A 1 184 ? 6.876 22.472 23.448 1.00 86.44 184 VAL A CA 1
ATOM 14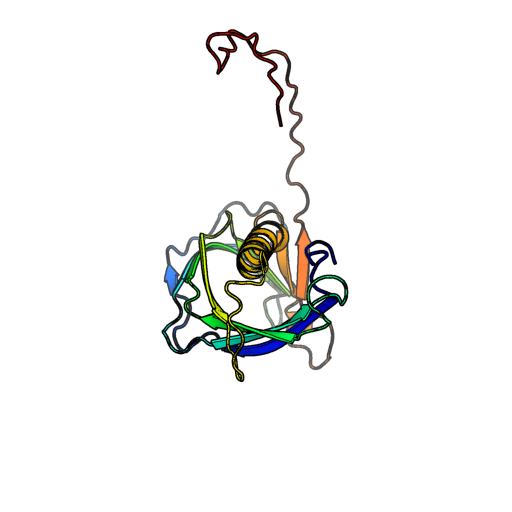77 C C . VAL A 1 184 ? 7.302 23.631 24.339 1.00 86.44 184 VAL A C 1
ATOM 1479 O O . VAL A 1 184 ? 7.244 24.782 23.916 1.00 86.44 184 VAL A O 1
ATOM 1482 N N . ILE A 1 185 ? 7.688 23.324 25.577 1.00 89.31 185 ILE A N 1
ATOM 1483 C CA . ILE A 1 185 ? 7.969 24.338 26.602 1.00 89.31 185 ILE A CA 1
ATOM 1484 C C . ILE A 1 185 ? 9.431 24.785 26.533 1.00 89.31 185 ILE A C 1
ATOM 1486 O O . ILE A 1 185 ? 9.719 25.942 26.242 1.00 89.31 185 ILE A O 1
ATOM 1490 N N . GLU A 1 186 ? 10.367 23.869 26.773 1.00 88.00 186 GLU A N 1
ATOM 1491 C CA . GLU A 1 186 ? 11.797 24.172 26.772 1.00 88.00 186 GLU A CA 1
ATOM 1492 C C . GLU A 1 186 ? 12.640 22.937 26.440 1.00 88.00 186 GLU A C 1
ATOM 1494 O O . GLU A 1 186 ? 12.187 21.797 26.558 1.00 88.00 186 GLU A O 1
ATOM 1499 N N . ALA A 1 187 ? 13.884 23.177 26.027 1.00 83.31 187 ALA A N 1
ATOM 1500 C CA . ALA A 1 187 ? 14.908 22.156 25.858 1.00 83.31 187 ALA A CA 1
ATOM 1501 C C . ALA A 1 187 ? 16.139 22.549 26.685 1.00 83.31 187 ALA A C 1
ATOM 1503 O O . ALA A 1 187 ? 16.603 23.687 26.606 1.00 83.31 187 ALA A O 1
ATOM 1504 N N . ALA A 1 188 ? 16.677 21.609 27.460 1.00 84.44 188 ALA A N 1
ATOM 1505 C CA . ALA A 1 188 ? 17.859 21.814 28.293 1.00 84.44 188 ALA A CA 1
ATOM 1506 C C . ALA A 1 188 ? 19.049 20.994 27.775 1.00 84.44 188 ALA A C 1
ATOM 1508 O O . ALA A 1 188 ? 18.871 19.951 27.150 1.00 84.44 188 ALA A O 1
ATOM 1509 N N . GLU A 1 189 ? 20.266 21.475 28.046 1.00 82.94 189 GLU A N 1
ATOM 1510 C CA . GLU A 1 189 ? 21.530 20.778 27.741 1.00 82.94 189 GLU A CA 1
ATOM 1511 C C . GLU A 1 189 ? 21.717 20.377 26.265 1.00 82.94 189 GLU A C 1
ATOM 1513 O O . GLU A 1 189 ? 22.335 19.357 25.947 1.00 82.94 189 GLU A O 1
ATOM 1518 N N . VAL A 1 190 ? 21.211 21.196 25.338 1.00 79.62 190 VAL A N 1
ATOM 1519 C CA . VAL A 1 190 ? 21.374 20.952 23.902 1.00 79.62 190 VAL A CA 1
ATOM 1520 C C . VAL A 1 190 ? 22.853 21.055 23.532 1.00 79.62 190 VAL A C 1
ATOM 1522 O O . VAL A 1 190 ? 23.447 22.134 23.543 1.00 79.62 190 VAL A O 1
ATOM 1525 N N . LYS A 1 191 ? 23.459 19.911 23.205 1.00 78.44 191 LYS A N 1
ATOM 1526 C CA . LYS A 1 191 ? 24.865 19.845 22.806 1.00 78.44 191 LYS A CA 1
ATOM 1527 C C . LYS A 1 191 ? 25.015 20.278 21.346 1.00 78.44 191 LYS A C 1
ATOM 1529 O O . LYS A 1 191 ? 24.319 19.728 20.489 1.00 78.44 191 LYS A O 1
ATOM 1534 N N . PRO A 1 192 ? 25.923 21.218 21.040 1.00 76.31 192 PRO A N 1
ATOM 1535 C CA . PRO A 1 192 ? 26.224 21.567 19.662 1.00 76.31 192 PRO A CA 1
ATOM 1536 C C . PRO A 1 192 ? 26.835 20.371 18.932 1.00 76.31 192 PRO A C 1
ATOM 1538 O O . PRO A 1 192 ? 27.652 19.631 19.480 1.00 76.31 192 PRO A O 1
ATOM 1541 N N . SER A 1 193 ? 26.400 20.175 17.688 1.00 72.50 193 SER A N 1
ATOM 1542 C CA . SER A 1 193 ? 26.925 19.136 16.795 1.00 72.50 193 SER A CA 1
ATOM 1543 C C . SER A 1 193 ? 28.363 19.440 16.365 1.00 72.50 193 SER A C 1
ATOM 1545 O O . SER A 1 193 ? 29.140 18.518 16.128 1.00 72.50 193 SER A O 1
ATOM 1547 N N . ASP A 1 194 ? 28.712 20.728 16.311 1.00 75.25 194 ASP A N 1
ATOM 1548 C CA . ASP A 1 194 ? 30.024 21.227 15.916 1.00 75.25 194 ASP A CA 1
ATOM 1549 C C . ASP A 1 194 ? 30.820 21.736 17.122 1.00 75.25 194 ASP A C 1
ATOM 1551 O O . ASP A 1 194 ? 30.307 22.447 17.985 1.00 75.25 194 ASP A O 1
ATOM 1555 N N . LEU A 1 195 ? 32.121 21.434 17.140 1.00 67.50 195 LEU A N 1
ATOM 1556 C CA . LEU A 1 195 ? 33.058 21.839 18.199 1.00 67.50 195 LEU A CA 1
ATOM 1557 C C . LEU A 1 195 ? 33.269 23.363 18.302 1.00 67.50 195 LEU A C 1
ATOM 1559 O O . LEU A 1 195 ? 33.787 23.829 19.312 1.00 67.50 195 LEU A O 1
ATOM 1563 N N . ASN A 1 196 ? 32.880 24.130 17.277 1.00 68.25 196 ASN A N 1
ATOM 1564 C CA . ASN A 1 196 ? 33.204 25.554 17.134 1.00 68.25 196 ASN A CA 1
ATOM 1565 C C . ASN A 1 196 ? 31.972 26.478 17.020 1.00 68.25 196 ASN A C 1
ATOM 1567 O O . ASN A 1 196 ? 32.106 27.598 16.527 1.00 68.25 196 ASN A O 1
ATOM 1571 N N . GLY A 1 197 ? 30.782 26.052 17.458 1.00 67.62 197 GLY A N 1
ATOM 1572 C CA . GLY A 1 197 ? 29.562 26.861 17.330 1.00 67.62 197 GLY A CA 1
ATOM 1573 C C . GLY A 1 197 ? 28.558 26.691 18.470 1.00 67.62 197 GLY A C 1
ATOM 1574 O O . GLY A 1 197 ? 28.584 25.704 19.203 1.00 67.62 197 GLY A O 1
ATOM 1575 N N . LEU A 1 198 ? 27.661 27.672 18.607 1.00 66.25 198 LEU A N 1
ATOM 1576 C CA . LEU A 1 198 ? 26.433 27.530 19.393 1.00 66.25 198 LEU A CA 1
ATOM 1577 C C . LEU A 1 198 ? 25.425 26.692 18.593 1.00 66.25 198 LEU A C 1
ATOM 1579 O O . LEU A 1 198 ? 25.384 26.774 17.367 1.00 66.25 198 LEU A O 1
ATOM 1583 N N . ALA A 1 199 ? 24.631 25.873 19.282 1.00 70.31 199 ALA A N 1
ATOM 1584 C CA . ALA A 1 199 ? 23.545 25.131 18.655 1.00 70.31 199 ALA A CA 1
ATOM 1585 C C . ALA A 1 199 ? 22.347 26.063 18.424 1.00 70.31 199 ALA A C 1
ATOM 1587 O O . ALA A 1 199 ? 21.923 26.729 19.366 1.00 70.31 199 ALA A O 1
ATOM 1588 N N . ASP A 1 200 ? 21.761 26.030 17.225 1.00 78.88 200 ASP A N 1
ATOM 1589 C CA . ASP A 1 200 ? 20.467 26.653 16.914 1.00 78.88 200 ASP A CA 1
ATOM 1590 C C . ASP A 1 200 ? 19.380 25.560 16.811 1.00 78.88 200 ASP A C 1
ATOM 1592 O O . ASP A 1 200 ? 19.021 25.135 15.705 1.00 78.88 200 ASP A O 1
ATOM 1596 N N . PRO A 1 201 ? 18.886 25.016 17.943 1.00 77.00 201 PRO A N 1
ATOM 1597 C CA . PRO A 1 201 ? 17.903 23.944 17.924 1.00 77.00 201 PRO A CA 1
ATOM 1598 C C . PRO A 1 201 ? 16.531 24.451 17.488 1.00 77.00 201 PRO A C 1
ATOM 1600 O O . PRO A 1 201 ? 16.051 25.495 17.926 1.00 77.00 201 PRO A O 1
ATOM 1603 N N . TYR A 1 202 ? 15.855 23.649 16.677 1.00 80.06 202 TYR A N 1
ATOM 1604 C CA . TYR A 1 202 ? 14.445 23.816 16.358 1.00 80.06 202 TYR A CA 1
ATOM 1605 C C . TYR A 1 202 ? 13.764 22.445 16.380 1.00 80.06 202 TYR A C 1
ATOM 1607 O O . TYR A 1 202 ? 14.407 21.418 16.162 1.00 80.06 202 TYR A O 1
ATOM 1615 N N . VAL A 1 203 ? 12.458 22.433 16.637 1.00 75.69 203 VAL A N 1
ATOM 1616 C CA . VAL A 1 203 ? 11.625 21.222 16.643 1.00 75.69 203 VAL A CA 1
ATOM 1617 C C . VAL A 1 203 ? 10.776 21.210 15.368 1.00 75.69 203 VAL A C 1
ATOM 1619 O O . VAL A 1 203 ? 10.287 22.260 14.947 1.00 75.69 203 VAL A O 1
ATOM 1622 N N . LYS A 1 204 ? 10.645 20.046 14.728 1.00 74.25 204 LYS A N 1
ATOM 1623 C CA . LYS A 1 204 ? 9.755 19.792 13.587 1.00 74.25 204 LYS A CA 1
ATOM 1624 C C . LYS A 1 204 ? 8.858 18.610 13.890 1.00 74.25 204 LYS A C 1
ATOM 1626 O O . LYS A 1 204 ? 9.371 17.668 14.531 1.00 74.25 204 LYS A O 1
#

Secondary structure (DSSP, 8-state):
-TT--TTEEEEEEEEEE--SPPPEEEEEEEES--SSS-SEEEEEEEEEE--TT-EEEEEEEE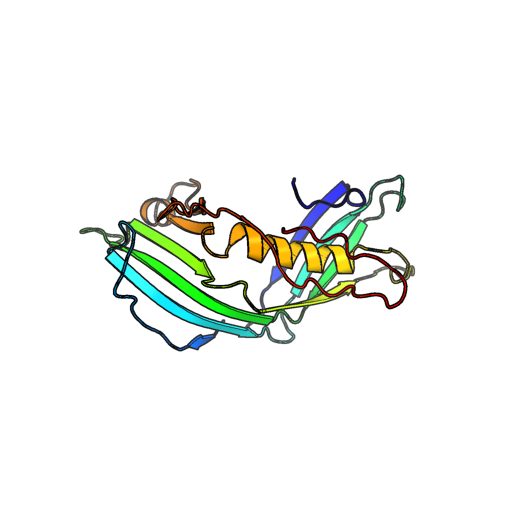PHHHHTT-EEEEEEEEEEEEEEEEEEEEE-SSTTSEEEEEEEESSPPEEEEEEEE--SSS--GGGSTTHHHHHHHHHHHHHHHHTBTTEEEEEEHHHHHSSS----EEEEEPPPS-----------S---SSTTS-------

pLDDT: mean 78.3, std 13.13, range [42.22, 95.69]

Foldseek 3Di:
DVQDDPFFPDKDWDDFDQADDDKDKDDWDWDPDDLDQFPTKIKIKIWDWHDQPGWTWMWTQTDCVQPNRDIWIKIKGGKIKTAIKMWTWDADPDPVRTQKIKIAGQDQIDIDIDIDTDDPDDDDVVPVPDPVVSVVVVVSCCNVVAGYPQKIKMFGVVVVPDPDPDDRIDIDGHDDSDDDDDDDDDDPPDDDPDPPDDDPDDDD

InterPro domains:
  IPR031468 Synaptotagmin-like mitochondrial-lipid-binding domain [PS51847] (1-158)
  IPR052847 Extended Synaptotagmin & KAHRP-like protein [PTHR47042] (2-204)

Sequence (204 aa):
AKYKPWTVKQTVVQHLYLGRSPPLFTEIRVLRESADDDHLVLELGLNFLTADDMSAIFYAKLRRRLGFGIMAKMHLTGMHVEGKVVVGVKFLRSWPFISRLRVCFAEPPYFQVTVKPIFNHGLDVTEVPGIAGWLDKLLAIAFEETLVQPNMLVVDMEKFVSAQSENWFSVVEKEPVAHVHVEVIEAAEVKPSDLNGLADPYVK

=== Feature glossary ===
Feature key, reading from the visual/contextual features back to the raw sequence:

Rendered structure images. Six rendered views show the 3D structure from the faces of a cube — i.e. along ±x, ±y, ±z. Rendering representation is drawn randomly per protein from cartoon (secondary-structure ribbons), sticks (backbone bonds), or molecular surface; coloring is either N→C rainbow (blue at the N-terminus through red at the C-terminus) or one color per chain.

Contact-map, Ramachandran, and PAE plots. The contact map is a binary N×N matrix image: pixel (i, j) is dark where Cα_i and Cα_j are within 8 Å and |i−j|>4. Because the |i−j|>4 filter removes local helical contacts, off-diagonal stripes parallel to the main diagonal indicate parallel β-sheets; stripes perpendicular to it indicate antiparallel β-sheets. The Ramachandran plot scatters every residue's (φ, ψ) pair against the sterically allowed regions. The PAE heatmap renders the predicted-aligned-error matrix.

InterPro / GO / CATH / organism. Database cross-references. InterPro integrates a dozen domain/family signature databases into unified entries with residue-range hits. GO terms attach function/process/location labels with evidence codes. CATH codes position the fold in a four-level structural taxonomy. Organism is the NCBI-taxonomy species name.

Nearest PDB structures. The Foldseek neighbor list gives the closest experimentally determined structures in the PDB, ranked by structural alignment. TM-score near 1 means near-identical fold; near 0.3 means only rough topology match. This is how one finds what a novel AlphaFold prediction most resembles in the solved-structure universe.

Predicted aligned error. PAE(i, j) answers: if I align the predicted and true structures on residue i, how far off (in Å) do I expect residue j to be? A block-diagonal PAE matrix with low values on the blocks and high values off-diagonal is the signature of a multi-domain protein with confidently predicted domains but uncertain inter-domain orientation.

Solvent-accessible surface area. Accessible surface area quantifies burial. A residue with SASA near zero is packed into the hydrophobic core; one with SASA >100 Å² sits on the surface. Computed here via the Shrake–Rupley numerical algorithm with a 1.4 Å probe.

B-factor. B-factor (Debye–Waller factor) reflects atomic displacement in the crystal lattice. It is an experimental observable (units Å²), not a prediction; low values mean the atom is pinned down, high values mean it moves or is heterogeneous across the crystal.

pLDDT. For AlphaFold models, the B-factor field carries pLDDT — the model's own estimate of local accuracy on a 0–100 scale. Regions with pLDDT<50 should be treated as essentially unmodeled; they often correspond to intrinsically disordered segments.

Backbone torsions (φ/ψ). φ (phi) and ψ (psi) are the two rotatable backbone dihedrals per residue: φ is the C(i-1)–N–Cα–C torsion, ψ is the N–Cα–C–N(i+1) torsion, both in degrees on (−180°, 180°]. α-helical residues cluster near (−60°, −45°); β-strand residues near (−120°, +130°). A Ramachandran plot is simply a scatter of (φ, ψ) for every residue.

Radius of gyration, Cα contacts, bounding box. Radius of gyration (Rg) is the root-mean-square distance of Cα atoms from their centroid — a single number for overall size and compactness. A globular domain of N residues has Rg ≈ 2.2·N^0.38 Å; an extended or disordered chain has a much larger Rg. The Cα contact count is the number of residue pairs whose Cα atoms are within 8 Å and are more than four positions apart in sequence — a standard proxy for tertiary packing density. The bounding box is the smallest axis-aligned box enclosing all Cα atoms.

Secondary structure (3-state, P-SEA). Three-state secondary structure (P-SEA) collapses the eight DSSP classes into helix (a), strand (b), and coil (c). P-SEA assigns these from Cα geometry alone — distances and angles — without requiring backbone oxygens, so it works on any Cα trace.

Secondary structure (8-state, DSSP). DSSP 8-state secondary structure assigns each residue one of H (α-helix), G (3₁₀-helix), I (π-helix), E (extended β-strand), B (isolated β-bridge), T (hydrogen-bonded turn), S (bend), or '-' (coil). The assignment is computed from backbone hydrogen-bond geometry via the Kabsch–Sander algorithm.

Foldseek 3Di. A 3Di character summarizes, for each residue, the relative orientation of the Cα frame of its nearest spatial neighbor. Because it encodes fold topology rather than chemistry, 3Di alignments detect remote structural similarity that sequence alignment misses.

mmCIF coordinates. The mmCIF block holds the 3D Cartesian coordinates of each backbone atom (N, Cα, C, O) in ångströms. mmCIF is the PDB's canonical archive format — a tagged-loop text representation of the atomic model.

Sequence. Sequence gives the chain of amino acids in standard one-letter code (A=alanine, C=cysteine, …, Y=tyrosine), read N→C. It is the only feature that is directly encoded by the gene; all structural features are derived from the folded form of this sequence.